Protein AF-0000000083628201 (afdb_homodimer)

pLDDT: mean 87.25, std 13.44, range [45.69, 98.25]

Sequence (276 aa):
MFKPSLATILGENTKVAISSASDPVNVAAKRMQDFRVSSSVIVTETKIQGILTSKDILMRVMAPNLSPDTTLVEKVVMVLFSEVMTPNPQLATLETTIIDALHMMHDGKFLHLPVVDKDGNVVACVDVLQISHAAISLMFKPSLATILGENTKVAISSASDPVNVAAKRMQDFRVSSSVIVTETKIQGILTSKDILMRVMAPNLSPDTTLVEKVVMVLFSEVMTPNPQLATLETTIIDALHMMHDGKFLHLPVVDKDGNVVACVDVLQISHAAISL

Secondary structure (DSSP, 8-state):
----BGGGT--TT---EEE-TTSBHHHHHHHHHHHT-SEEEEEETTEEEEEEEHHHIIIIIITGGG-TT---THHHHT-BHHHHSEES---EETTSBHHHHHHHHHHHT-SEEEEE-TTS-EEEEEEHHHHHHHHHT-/----BGGGT--TT---EEEETTS-HHHHHHHHHHHT-SEEEEEETTEEEEEEEHHHIIIIIITGGG-TT---SHHHHT--HHHHSEES---EETTSBHHHHHHHHHHHT-SEEEEE-TTS-EEEEEEHHHHHHHHHT-

Foldseek 3Di:
DDFAFLLVLDDPPADAAEAEQADWPVVSVVSCVVRVHFKYFYDDPQDTFFMAGVVLLVVQQVPPQVPVVRVPPVCSRGPGCVRRTGTDAAAAERGHGLVNVLVSCVVVVHFWHFYAYPVSHTPHIDGNVSSVVVVVVD/DDFAFLLVLDDPPADAAEAEQQAWPVVSVVSCVVRVHFKYFYDDPQDTFFMAGVVLCVPQQVPPCPPVVNPPPVCNRHPGCVRRTGTDAAAAERGHGLVNVLVSCVVVVHFWHFYAYPVSHTPHIDGNVSSVVVVVVD

Solvent-accessible surface area (backbone atoms only — not comparable to full-atom values): 14830 Å² total; per-residue (Å²): 130,92,68,62,32,38,51,80,76,52,56,95,76,51,68,58,35,74,32,45,61,82,40,37,43,43,58,43,35,36,43,13,51,75,64,71,44,59,42,28,40,22,39,50,99,78,36,74,52,23,35,35,35,25,56,32,42,36,56,58,42,48,27,64,52,53,43,81,84,44,67,56,32,68,52,52,54,60,35,46,33,87,76,39,35,47,65,66,62,73,73,44,40,50,74,38,28,39,63,57,50,50,48,50,26,56,76,68,69,44,57,65,39,41,23,26,50,97,86,54,44,77,64,33,50,49,39,48,64,65,42,44,54,54,51,71,72,99,131,92,68,60,32,39,51,79,75,51,57,95,76,51,65,58,34,74,34,45,61,82,42,40,45,41,58,42,35,36,42,13,53,76,65,70,44,60,42,27,41,23,38,50,98,77,37,75,52,24,34,35,36,25,56,32,43,37,56,56,44,50,26,63,53,54,44,84,84,46,73,56,34,69,50,53,54,62,34,50,36,86,73,39,36,45,67,65,60,71,72,42,40,49,74,39,27,39,64,57,52,51,47,50,27,57,78,68,69,44,58,66,39,40,24,25,48,98,85,54,44,78,65,33,49,50,40,49,62,64,43,43,54,55,50,70,73,98

Radius of gyration: 18.72 Å; Cα contacts (8 Å, |Δi|>4): 532; chains: 2; bounding box: 58×46×33 Å

InterPro domains:
  IPR000644 CBS domain [PF00571] (20-61)
  IPR000644 CBS domain [PF00571] (82-124)
  IPR000644 CBS domain [PS51371] (12-70)
  IPR000644 CBS domain [PS51371] (85-138)
  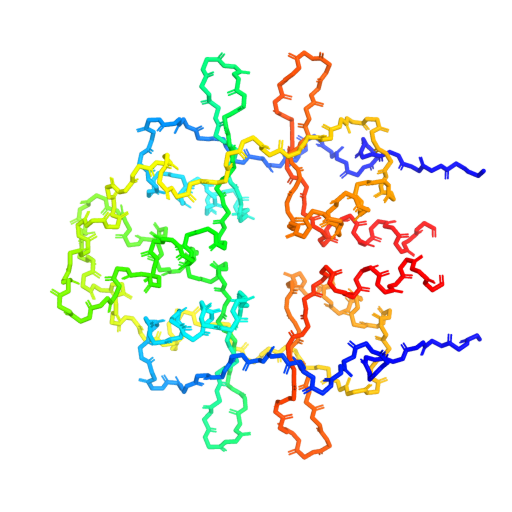IPR000644 CBS domain [SM00116] (15-62)
  IPR000644 CBS domain [SM00116] (88-136)
  IPR046342 CBS domain superfamily [G3DSA:3.10.580.10] (5-137)
  IPR046342 CBS domain superfamily [SSF54631] (15-134)
  IPR051462 CBS domain-containing protein [PTHR48108] (16-126)

Structure (mmCIF, N/CA/C/O backbone):
data_AF-0000000083628201-model_v1
#
loop_
_entity.id
_entity.type
_entity.pdbx_description
1 polymer 'CBS domain-containing protein CBSCBSPB3-like'
#
loop_
_atom_site.group_PDB
_atom_site.id
_atom_site.type_symbol
_atom_site.label_atom_id
_atom_site.label_alt_id
_atom_site.label_comp_id
_atom_site.label_asym_id
_atom_site.label_entity_id
_atom_site.label_seq_id
_atom_site.pdbx_PDB_ins_code
_atom_site.Cartn_x
_atom_site.Cartn_y
_atom_site.Cartn_z
_atom_site.occupancy
_atom_site.B_iso_or_equiv
_atom_site.auth_seq_id
_atom_site.auth_comp_id
_atom_site.auth_asym_id
_atom_site.auth_atom_id
_atom_site.pdbx_PDB_model_num
ATOM 1 N N . MET A 1 1 ? 26.344 -15.078 -10.805 1 50.38 1 MET A N 1
ATOM 2 C CA . MET A 1 1 ? 25.969 -15.07 -9.398 1 50.38 1 MET A CA 1
ATOM 3 C C . MET A 1 1 ? 24.5 -15.445 -9.211 1 50.38 1 MET A C 1
ATOM 5 O O . MET A 1 1 ? 23.656 -15.086 -10.039 1 50.38 1 MET A O 1
ATOM 9 N N . PHE A 1 2 ? 24.188 -16.344 -8.375 1 65.38 2 PHE A N 1
ATOM 10 C CA . PHE A 1 2 ? 22.875 -16.938 -8.195 1 65.38 2 PHE A CA 1
ATOM 11 C C . PHE A 1 2 ? 21.875 -15.906 -7.707 1 65.38 2 PHE A C 1
ATOM 13 O O . PHE A 1 2 ? 22.156 -15.133 -6.797 1 65.38 2 PHE A O 1
ATOM 20 N N . LYS A 1 3 ? 20.844 -15.641 -8.57 1 85.88 3 LYS A N 1
ATOM 21 C CA . LYS A 1 3 ? 19.766 -14.742 -8.188 1 85.88 3 LYS A CA 1
ATOM 22 C C . LYS A 1 3 ? 18.562 -15.523 -7.664 1 85.88 3 LYS A C 1
ATOM 24 O O . LYS A 1 3 ? 17.906 -16.234 -8.422 1 85.88 3 LYS A O 1
ATOM 29 N N . PRO A 1 4 ? 18.344 -15.508 -6.305 1 94.19 4 PRO A N 1
ATOM 30 C CA . PRO A 1 4 ? 17.234 -16.266 -5.742 1 94.19 4 PRO A CA 1
ATOM 31 C C . PRO A 1 4 ? 15.891 -15.914 -6.383 1 94.19 4 PRO A C 1
ATOM 33 O O . PRO A 1 4 ? 15.68 -14.758 -6.766 1 94.19 4 PRO A O 1
ATOM 36 N N . SER A 1 5 ? 15.109 -16.969 -6.52 1 95.69 5 SER A N 1
ATOM 37 C CA . SER A 1 5 ? 13.789 -16.766 -7.105 1 95.69 5 SER A CA 1
ATOM 38 C C . SER A 1 5 ? 12.742 -16.469 -6.035 1 95.69 5 SER A C 1
ATOM 40 O O . SER A 1 5 ? 13.031 -16.547 -4.84 1 95.69 5 SER A O 1
ATOM 42 N N . LEU A 1 6 ? 11.492 -16.109 -6.484 1 95.75 6 LEU A N 1
ATOM 43 C CA . LEU A 1 6 ? 10.383 -15.852 -5.574 1 95.75 6 LEU A CA 1
ATOM 44 C C . LEU A 1 6 ? 10.016 -17.109 -4.781 1 95.75 6 LEU A C 1
ATOM 46 O O . LEU A 1 6 ? 9.539 -17.016 -3.65 1 95.75 6 LEU A O 1
ATOM 50 N N . ALA A 1 7 ? 10.273 -18.266 -5.293 1 94.5 7 ALA A N 1
ATOM 51 C CA . ALA A 1 7 ? 9.992 -19.516 -4.609 1 94.5 7 ALA A CA 1
ATOM 52 C C . ALA A 1 7 ? 10.719 -19.594 -3.27 1 94.5 7 ALA A C 1
ATOM 54 O O . ALA A 1 7 ? 10.25 -20.234 -2.334 1 94.5 7 ALA A O 1
ATOM 55 N N . THR A 1 8 ? 11.844 -18.875 -3.17 1 92.44 8 THR A N 1
ATOM 56 C CA . THR A 1 8 ? 12.688 -18.953 -1.98 1 92.44 8 THR A CA 1
ATOM 57 C C . THR A 1 8 ? 12.07 -18.156 -0.833 1 92.44 8 THR A C 1
ATOM 59 O O . THR A 1 8 ? 12.445 -18.344 0.327 1 92.44 8 THR A O 1
ATOM 62 N N . ILE A 1 9 ? 11.117 -17.281 -1.146 1 90.62 9 ILE A N 1
ATOM 63 C CA . ILE A 1 9 ? 10.578 -16.469 -0.074 1 90.62 9 ILE A CA 1
ATOM 64 C C . ILE A 1 9 ? 9.086 -16.75 0.095 1 90.62 9 ILE A C 1
ATOM 66 O O . ILE A 1 9 ? 8.438 -16.203 0.981 1 90.62 9 ILE A O 1
ATOM 70 N N . LEU A 1 10 ? 8.586 -17.5 -0.842 1 91.5 10 LEU A N 1
ATOM 71 C CA . LEU A 1 10 ? 7.168 -17.859 -0.752 1 91.5 10 LEU A CA 1
ATOM 72 C C . LEU A 1 10 ? 6.984 -19.219 -0.09 1 91.5 10 LEU A C 1
ATOM 74 O O . LEU A 1 10 ? 7.617 -20.203 -0.49 1 91.5 10 LEU A O 1
ATOM 78 N N . GLY A 1 11 ? 6.516 -19.203 1.053 1 82 11 GLY A N 1
ATOM 79 C CA . GLY A 1 11 ? 6.316 -20.453 1.764 1 82 11 GLY A CA 1
ATOM 80 C C . GLY A 1 11 ? 4.902 -20.984 1.637 1 82 11 GLY A C 1
ATOM 81 O O . GLY A 1 11 ? 4.082 -20.422 0.91 1 82 11 GLY A O 1
ATOM 82 N N . GLU A 1 12 ? 4.641 -22.078 2.35 1 74.75 12 GLU A N 1
ATOM 83 C CA . GLU A 1 12 ? 3.365 -22.781 2.324 1 74.75 12 GLU A CA 1
ATOM 84 C C . GLU A 1 12 ? 2.252 -21.938 2.932 1 74.75 12 GLU A C 1
ATOM 86 O O . GLU A 1 12 ? 1.078 -22.109 2.602 1 74.75 12 GLU A O 1
ATOM 91 N N . ASN A 1 13 ? 2.703 -20.922 3.602 1 75.44 13 ASN A N 1
ATOM 92 C CA . ASN A 1 13 ? 1.704 -20.141 4.328 1 75.44 13 ASN A CA 1
ATOM 93 C C . ASN A 1 13 ? 1.448 -18.797 3.66 1 75.44 13 ASN A C 1
ATOM 95 O O . ASN A 1 13 ? 0.901 -17.891 4.281 1 75.44 13 ASN A O 1
ATOM 99 N N . THR A 1 14 ? 1.872 -18.781 2.477 1 82.56 14 THR A N 1
ATOM 100 C CA . THR A 1 14 ? 1.629 -17.516 1.771 1 82.56 14 THR A CA 1
ATOM 101 C C . THR A 1 14 ? 0.136 -17.312 1.537 1 82.56 14 THR A C 1
ATOM 103 O O . THR A 1 14 ? -0.556 -18.219 1.062 1 82.56 14 THR A O 1
ATOM 106 N N . LYS A 1 15 ? -0.365 -16.141 2.064 1 86.12 15 LYS A N 1
ATOM 107 C CA . LYS A 1 15 ? -1.789 -15.844 1.937 1 86.12 15 LYS A CA 1
ATOM 108 C C . LYS A 1 15 ? -2.051 -14.898 0.77 1 86.12 15 LYS A C 1
ATOM 110 O O . LYS A 1 15 ? -1.29 -13.953 0.548 1 86.12 15 LYS A O 1
ATOM 115 N N . VAL A 1 16 ? -2.99 -15.32 -0.017 1 94 16 VAL A N 1
ATOM 116 C CA . VAL A 1 16 ? -3.432 -14.477 -1.126 1 94 16 VAL A CA 1
ATOM 117 C C . VAL A 1 16 ? -4.953 -14.359 -1.109 1 94 16 VAL A C 1
ATOM 119 O O . VAL A 1 16 ? -5.66 -15.367 -1.011 1 94 16 VAL A O 1
ATOM 122 N N . ALA A 1 17 ? -5.457 -13.172 -1.025 1 96.62 17 ALA A N 1
ATOM 123 C CA . ALA A 1 17 ? -6.895 -12.953 -1.161 1 96.62 17 ALA A CA 1
ATOM 124 C C . ALA A 1 17 ? -7.328 -13.055 -2.621 1 96.62 17 ALA A C 1
ATOM 126 O O . ALA A 1 17 ? -6.738 -12.414 -3.496 1 96.62 17 ALA A O 1
ATOM 127 N N . ILE A 1 18 ? -8.305 -13.891 -2.863 1 95.62 18 ILE A N 1
ATOM 128 C CA . ILE A 1 18 ? -8.867 -14.062 -4.199 1 95.62 18 ILE A CA 1
ATOM 129 C C . ILE A 1 18 ? -10.352 -13.727 -4.176 1 95.62 18 ILE A C 1
ATOM 131 O O . ILE A 1 18 ? -11.086 -14.164 -3.283 1 95.62 18 ILE A O 1
ATOM 135 N N . SER A 1 19 ? -10.758 -12.891 -5.062 1 94.12 19 SER A N 1
ATOM 136 C CA . SER A 1 19 ? -12.164 -12.523 -5.188 1 94.12 19 SER A CA 1
ATOM 137 C C . SER A 1 19 ? -12.672 -12.758 -6.605 1 94.12 19 SER A C 1
ATOM 139 O O . SER A 1 19 ? -11.883 -12.867 -7.547 1 94.12 19 SER A O 1
ATOM 141 N N . SER A 1 20 ? -13.945 -12.883 -6.699 1 91.12 20 SER A N 1
ATOM 142 C CA . SER A 1 20 ? -14.578 -12.992 -8.008 1 91.12 20 SER A CA 1
ATOM 143 C C . SER A 1 20 ? -14.914 -11.617 -8.57 1 91.12 20 SER A C 1
ATOM 145 O O . SER A 1 20 ? -15.195 -10.68 -7.82 1 91.12 20 SER A O 1
ATOM 147 N N . ALA A 1 21 ? -14.969 -11.57 -9.898 1 86.94 21 ALA A N 1
ATOM 148 C CA . ALA A 1 21 ? -15.328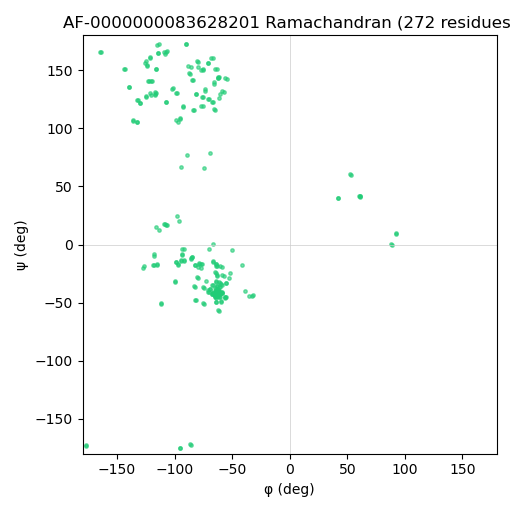 -10.312 -10.547 1 86.94 21 ALA A CA 1
ATOM 149 C C . ALA A 1 21 ? -16.75 -9.906 -10.203 1 86.94 21 ALA A C 1
ATOM 151 O O . ALA A 1 21 ? -17.125 -8.742 -10.344 1 86.94 21 ALA A O 1
ATOM 152 N N . SER A 1 22 ? -17.516 -10.875 -9.742 1 86.12 22 SER A N 1
ATOM 153 C CA . SER A 1 22 ? -18.906 -10.617 -9.43 1 86.12 22 SER A CA 1
ATOM 154 C C . SER A 1 22 ? -19.078 -10.219 -7.969 1 86.12 22 SER A C 1
ATOM 156 O O . SER A 1 22 ? -20.156 -9.766 -7.566 1 86.12 22 SER A O 1
ATOM 158 N N . ASP A 1 23 ? -18.062 -10.422 -7.164 1 85.25 23 ASP A N 1
ATOM 159 C CA . ASP A 1 23 ? -18.125 -10.023 -5.762 1 85.25 23 ASP A CA 1
ATOM 160 C C . ASP A 1 23 ? -18.219 -8.5 -5.629 1 85.25 23 ASP A C 1
ATOM 162 O O . ASP A 1 23 ? -17.609 -7.773 -6.418 1 85.25 23 ASP A O 1
ATOM 166 N N . PRO A 1 24 ? -19 -8.07 -4.73 1 83.88 24 PRO A N 1
ATOM 167 C CA . PRO A 1 24 ? -18.891 -6.645 -4.41 1 83.88 24 PRO A CA 1
ATOM 168 C C . PRO A 1 24 ? -17.562 -6.301 -3.729 1 83.88 24 PRO A C 1
ATOM 170 O O . PRO A 1 24 ? -16.922 -7.176 -3.154 1 83.88 24 PRO A O 1
ATOM 173 N N . VAL A 1 25 ? -17.156 -5.035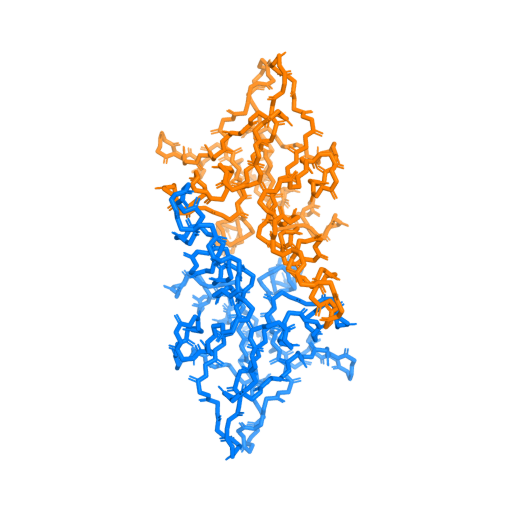 -3.742 1 86.56 25 VAL A N 1
ATOM 174 C CA . VAL A 1 25 ? -15.883 -4.547 -3.234 1 86.56 25 VAL A CA 1
ATOM 175 C C . VAL A 1 25 ? -15.773 -4.84 -1.739 1 86.56 25 VAL A C 1
ATOM 177 O O . VAL A 1 25 ? -14.688 -5.145 -1.237 1 86.56 25 VAL A O 1
ATOM 180 N N . ASN A 1 26 ? -16.891 -4.812 -1.089 1 83.06 26 ASN A N 1
ATOM 181 C CA . ASN A 1 26 ? -16.859 -5.035 0.352 1 83.06 26 ASN A CA 1
ATOM 182 C C . ASN A 1 26 ? -16.438 -6.465 0.688 1 83.06 26 ASN A C 1
ATOM 184 O O . ASN A 1 26 ? -15.797 -6.703 1.714 1 83.06 26 ASN A O 1
ATOM 188 N N . VAL A 1 27 ? -16.844 -7.391 -0.145 1 85.94 27 VAL A N 1
ATOM 189 C CA . VAL A 1 27 ? -16.453 -8.781 0.051 1 85.94 27 VAL A CA 1
ATOM 190 C C . VAL A 1 27 ? -14.938 -8.922 -0.11 1 85.94 27 VAL A C 1
ATOM 192 O O . VAL A 1 27 ? -14.281 -9.594 0.686 1 85.94 27 VAL A O 1
ATOM 195 N N . ALA A 1 28 ? -14.414 -8.273 -1.074 1 91.19 28 ALA A N 1
ATOM 196 C CA . ALA A 1 28 ? -12.969 -8.281 -1.281 1 91.19 28 ALA A CA 1
ATOM 197 C C . ALA A 1 28 ? -12.25 -7.641 -0.104 1 91.19 28 ALA A C 1
ATOM 199 O O . ALA A 1 28 ? -11.227 -8.156 0.363 1 91.19 28 ALA A O 1
ATOM 200 N N . ALA A 1 29 ? -12.789 -6.527 0.387 1 90.62 29 ALA A N 1
ATOM 201 C CA . ALA A 1 29 ? -12.188 -5.824 1.518 1 90.62 29 ALA A CA 1
ATOM 202 C C . ALA A 1 29 ? -12.156 -6.707 2.76 1 90.62 29 ALA A C 1
ATOM 204 O O . ALA A 1 29 ? -11.156 -6.738 3.482 1 90.62 29 ALA A O 1
ATOM 205 N N . LYS A 1 30 ? -13.219 -7.434 2.955 1 90.5 30 LYS A N 1
ATOM 206 C CA . LYS A 1 30 ? -13.289 -8.336 4.102 1 90.5 30 LYS A CA 1
ATOM 207 C C . LYS A 1 30 ? -12.266 -9.469 3.973 1 90.5 30 LYS A C 1
ATOM 209 O O . LYS A 1 30 ? -11.617 -9.836 4.953 1 90.5 30 LYS A O 1
ATOM 214 N N . ARG A 1 31 ? -12.156 -9.953 2.805 1 93.25 31 ARG A N 1
ATOM 215 C CA . ARG A 1 31 ? -11.172 -11.008 2.572 1 93.25 31 ARG A CA 1
ATOM 216 C C . ARG A 1 31 ? -9.758 -10.5 2.818 1 93.25 31 ARG A C 1
ATOM 218 O O . ARG A 1 31 ? -8.938 -11.195 3.428 1 93.25 31 ARG A O 1
ATOM 225 N N . MET A 1 32 ? -9.453 -9.312 2.334 1 95.81 32 MET A N 1
ATOM 226 C CA . MET A 1 32 ? -8.156 -8.695 2.57 1 95.81 32 MET A CA 1
ATOM 227 C C . MET A 1 32 ? -7.898 -8.523 4.062 1 95.81 32 MET A C 1
ATOM 229 O O . MET A 1 32 ? -6.797 -8.789 4.547 1 95.81 32 MET A O 1
ATOM 233 N N . GLN A 1 33 ? -8.906 -8.125 4.75 1 94.06 33 GLN A N 1
ATOM 234 C CA . GLN A 1 33 ? -8.789 -7.953 6.195 1 94.06 33 GLN A CA 1
ATOM 235 C C . GLN A 1 33 ? -8.523 -9.281 6.887 1 94.06 33 GLN A C 1
ATOM 237 O O . GLN A 1 33 ? -7.629 -9.383 7.734 1 94.06 33 GLN A O 1
ATOM 242 N N . ASP A 1 34 ? -9.289 -10.344 6.484 1 93.88 34 ASP A N 1
ATOM 243 C CA . ASP A 1 34 ? -9.156 -11.664 7.086 1 93.88 34 ASP A CA 1
ATOM 244 C C . ASP A 1 34 ? -7.75 -12.219 6.879 1 93.88 34 ASP A C 1
ATOM 246 O O . ASP A 1 34 ? -7.191 -12.859 7.773 1 93.88 34 ASP A O 1
ATOM 250 N N . PHE A 1 35 ? -7.219 -11.93 5.734 1 94.5 35 PHE A N 1
ATOM 251 C CA . PHE A 1 35 ? -5.902 -12.453 5.395 1 94.5 35 PHE A CA 1
ATOM 252 C C . PHE A 1 35 ? -4.809 -11.453 5.77 1 94.5 35 PHE A C 1
ATOM 254 O O . PHE A 1 35 ? -3.621 -11.75 5.633 1 94.5 35 PHE A O 1
ATOM 261 N N . ARG A 1 36 ? -5.145 -10.25 6.168 1 93.12 36 ARG A N 1
ATOM 262 C CA . ARG A 1 36 ? -4.227 -9.18 6.539 1 93.12 36 ARG A CA 1
ATOM 263 C C . ARG A 1 36 ? -3.32 -8.805 5.367 1 93.12 36 ARG A C 1
ATOM 265 O O . ARG A 1 36 ? -2.107 -8.672 5.535 1 93.12 36 ARG A O 1
ATOM 272 N N . VAL A 1 37 ? -3.934 -8.758 4.211 1 95.56 37 VAL A N 1
ATOM 273 C CA . VAL A 1 37 ? -3.244 -8.32 3.002 1 95.56 37 VAL A CA 1
ATOM 274 C C . VAL A 1 37 ? -3.959 -7.105 2.41 1 95.56 37 VAL A C 1
ATOM 276 O O . VAL A 1 37 ? -5.125 -6.852 2.723 1 95.56 37 VAL A O 1
ATOM 279 N N . SER A 1 38 ? -3.227 -6.371 1.555 1 96.31 38 SER A N 1
ATOM 280 C CA . SER A 1 38 ? -3.781 -5.137 1.009 1 96.31 38 SER A CA 1
ATOM 281 C C . SER A 1 38 ? -4.125 -5.289 -0.469 1 96.31 38 SER A C 1
ATOM 283 O O . SER A 1 38 ? -4.219 -4.297 -1.196 1 96.31 38 SER A O 1
ATOM 285 N N . SER A 1 39 ? -4.215 -6.508 -0.902 1 97.31 39 SER A N 1
ATOM 286 C CA . SER A 1 39 ? -4.602 -6.77 -2.285 1 97.31 39 SER A CA 1
ATOM 287 C C . SER A 1 39 ? -5.48 -8.008 -2.389 1 97.31 39 SER A C 1
ATOM 289 O O . SER A 1 39 ? -5.418 -8.898 -1.535 1 97.31 39 SER A O 1
ATOM 291 N N . SER A 1 40 ? -6.312 -7.996 -3.383 1 97.25 40 SER A N 1
ATOM 292 C CA . SER A 1 40 ? -7.113 -9.148 -3.785 1 97.25 40 SER A CA 1
ATOM 293 C C . SER A 1 40 ? -7.031 -9.375 -5.289 1 97.25 40 SER A C 1
ATOM 295 O O . SER A 1 40 ? -7.285 -8.461 -6.078 1 97.25 40 SER A O 1
ATOM 297 N N . VAL A 1 41 ? -6.621 -10.617 -5.641 1 97.56 41 VAL A N 1
ATOM 298 C CA . VAL A 1 41 ? -6.586 -10.969 -7.059 1 97.56 41 VAL A CA 1
ATOM 299 C C . VAL A 1 41 ? -7.984 -11.367 -7.523 1 97.56 41 VAL A C 1
ATOM 301 O O . VAL A 1 41 ? -8.664 -12.156 -6.859 1 97.56 41 VAL A O 1
ATOM 304 N N . ILE A 1 42 ? -8.375 -10.773 -8.562 1 96.25 42 ILE A N 1
ATOM 305 C CA . ILE A 1 42 ? -9.703 -11.039 -9.109 1 96.25 42 ILE A CA 1
ATOM 306 C C . ILE A 1 42 ? -9.625 -12.141 -10.164 1 96.25 42 ILE A C 1
ATOM 308 O O . ILE A 1 42 ? -8.945 -11.984 -11.18 1 96.25 42 ILE A O 1
ATOM 312 N N . VAL A 1 43 ? -10.312 -13.219 -9.906 1 94.88 43 VAL A N 1
ATOM 313 C CA . VAL A 1 43 ? -10.25 -14.383 -10.789 1 94.88 43 VAL A CA 1
ATOM 314 C C . VAL A 1 43 ? -11.664 -14.766 -11.234 1 94.88 43 VAL A C 1
ATOM 316 O O . VAL A 1 43 ? -12.586 -14.797 -10.422 1 94.88 43 VAL A O 1
ATOM 319 N N . THR A 1 44 ? -11.859 -14.891 -12.57 1 90.44 44 THR A N 1
ATOM 320 C CA . THR A 1 44 ? -13.07 -15.445 -13.148 1 90.44 44 THR A CA 1
ATOM 321 C C . THR A 1 44 ? -12.766 -16.734 -13.922 1 90.44 44 THR A C 1
ATOM 323 O O . THR A 1 44 ? -11.953 -16.719 -14.852 1 90.44 44 THR A O 1
ATOM 326 N N . GLU A 1 45 ? -13.508 -17.797 -13.688 1 86.88 45 GLU A N 1
ATOM 327 C CA . GLU A 1 45 ? -13.312 -19.062 -14.391 1 86.88 45 GLU A CA 1
ATOM 328 C C . GLU A 1 45 ? -11.828 -19.391 -14.539 1 86.88 45 GLU A C 1
ATOM 330 O O . GLU A 1 45 ? -11.352 -19.672 -15.641 1 86.88 45 GLU A O 1
ATOM 335 N N . THR A 1 46 ? -10.898 -19.234 -13.719 1 83.19 46 THR A N 1
ATOM 336 C CA . THR A 1 46 ? -9.492 -19.594 -13.602 1 83.19 46 THR A CA 1
ATOM 337 C C . THR A 1 46 ? -8.602 -18.531 -14.242 1 83.19 46 THR A C 1
ATOM 339 O O . THR A 1 46 ? -7.383 -18.688 -14.297 1 83.19 46 THR A O 1
ATOM 342 N N . LYS A 1 47 ? -9.242 -17.531 -14.742 1 91.5 47 LYS A N 1
ATOM 343 C CA . LYS A 1 47 ? -8.469 -16.469 -15.383 1 91.5 47 LYS A CA 1
ATOM 344 C C . LYS A 1 47 ? -8.352 -15.25 -14.469 1 91.5 47 LYS A C 1
ATOM 346 O O . LYS A 1 47 ? -9.336 -14.82 -13.867 1 91.5 47 LYS A O 1
ATOM 351 N N . ILE A 1 48 ? -7.184 -14.812 -14.414 1 94.94 48 ILE A N 1
ATOM 352 C CA . ILE A 1 48 ? -6.93 -13.586 -13.664 1 94.94 48 ILE A CA 1
ATOM 353 C C . ILE A 1 48 ? -7.418 -12.383 -14.461 1 94.94 48 ILE A C 1
ATOM 355 O O . ILE A 1 48 ? -6.945 -12.133 -15.57 1 94.94 48 ILE A O 1
ATOM 359 N N . GLN A 1 49 ? -8.336 -11.656 -13.922 1 94.31 49 GLN A N 1
ATOM 360 C CA . GLN A 1 49 ? -8.938 -10.523 -14.609 1 94.31 49 GLN A CA 1
ATOM 361 C C . GLN A 1 49 ? -8.32 -9.203 -14.141 1 94.31 49 GLN A C 1
ATOM 363 O O . GLN A 1 49 ? -8.305 -8.219 -14.883 1 94.31 49 GLN A O 1
ATOM 368 N N . GLY A 1 50 ? -7.938 -9.203 -12.906 1 96.56 50 GLY A N 1
ATOM 369 C CA . GLY A 1 50 ? -7.422 -7.961 -12.352 1 96.56 50 GLY A CA 1
ATOM 370 C C . GLY A 1 50 ? -6.938 -8.109 -10.922 1 96.56 50 GLY A C 1
ATOM 371 O O . GLY A 1 50 ? -6.77 -9.227 -10.43 1 96.56 50 GLY A O 1
ATOM 372 N N . ILE A 1 51 ? -6.613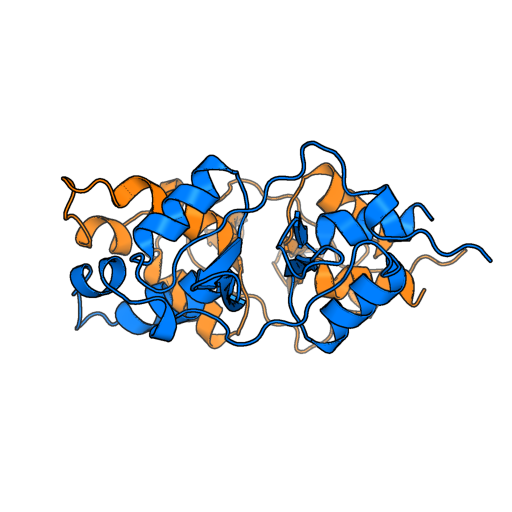 -7.047 -10.352 1 97.5 51 ILE A N 1
ATOM 373 C CA . ILE A 1 51 ? -6.219 -6.977 -8.945 1 97.5 51 ILE A CA 1
ATOM 374 C C . ILE A 1 51 ? -6.824 -5.73 -8.305 1 97.5 51 ILE A C 1
ATOM 376 O O . ILE A 1 51 ? -6.914 -4.68 -8.945 1 97.5 51 ILE A O 1
ATOM 380 N N . LEU A 1 52 ? -7.363 -5.848 -7.133 1 96.31 52 LEU A N 1
ATOM 381 C CA . LEU A 1 52 ? -7.832 -4.738 -6.305 1 96.31 52 LEU A CA 1
ATOM 382 C C . LEU A 1 52 ? -6.898 -4.516 -5.121 1 96.31 52 LEU A C 1
ATOM 384 O O . LEU A 1 52 ? -6.578 -5.453 -4.387 1 96.31 52 LEU A O 1
ATOM 388 N N . THR A 1 53 ? -6.355 -3.314 -5.008 1 96.88 53 THR A N 1
ATOM 389 C CA . THR A 1 53 ? -5.477 -2.996 -3.889 1 96.88 53 THR A CA 1
ATOM 390 C C . THR A 1 53 ? -6.109 -1.938 -2.988 1 96.88 53 THR A C 1
ATOM 392 O O . THR A 1 53 ? -7.105 -1.314 -3.359 1 96.88 53 THR A O 1
ATOM 395 N N . SER A 1 54 ? -5.562 -1.804 -1.816 1 95.69 54 SER A N 1
ATOM 396 C CA . SER A 1 54 ? -6.012 -0.745 -0.918 1 95.69 54 SER A CA 1
ATOM 397 C C . SER A 1 54 ? -5.914 0.624 -1.584 1 95.69 54 SER A C 1
ATOM 399 O O . SER A 1 54 ? -6.762 1.489 -1.362 1 95.69 54 SER A O 1
ATOM 401 N N . LYS A 1 55 ? -4.949 0.79 -2.42 1 95.56 55 LYS A N 1
ATOM 402 C CA . LYS A 1 55 ? -4.832 2.047 -3.152 1 95.56 55 LYS A CA 1
ATOM 403 C C . LYS A 1 55 ? -5.996 2.227 -4.125 1 95.56 55 LYS A C 1
ATOM 405 O O . LYS A 1 55 ? -6.516 3.334 -4.277 1 95.56 55 LYS A O 1
ATOM 410 N N . ASP A 1 56 ? -6.363 1.177 -4.805 1 94.12 56 ASP A N 1
ATOM 411 C CA . ASP A 1 56 ? -7.523 1.245 -5.691 1 94.12 56 ASP A CA 1
ATOM 412 C C . ASP A 1 56 ? -8.766 1.698 -4.93 1 94.12 56 ASP A C 1
ATOM 414 O O . ASP A 1 56 ? -9.531 2.533 -5.422 1 94.12 56 ASP A O 1
ATOM 418 N N . ILE A 1 57 ? -8.93 1.099 -3.787 1 89.44 57 ILE A N 1
ATOM 419 C CA . ILE A 1 57 ? -10.086 1.438 -2.965 1 89.44 57 ILE A CA 1
ATOM 420 C C . ILE A 1 57 ? -10.031 2.914 -2.58 1 89.44 57 ILE A C 1
ATOM 422 O O . ILE A 1 57 ? -11.039 3.621 -2.668 1 89.44 57 ILE A O 1
ATOM 426 N N . LEU A 1 58 ? -8.914 3.371 -2.172 1 90.94 58 LEU A N 1
ATOM 427 C CA . LEU A 1 58 ? -8.742 4.777 -1.82 1 90.94 58 LEU A CA 1
ATOM 428 C C . LEU A 1 58 ? -9.055 5.676 -3.012 1 90.94 58 LEU A C 1
ATOM 430 O O . LEU A 1 58 ? -9.852 6.609 -2.9 1 90.94 58 LEU A O 1
ATOM 434 N N . MET A 1 59 ? -8.484 5.355 -4.16 1 91.19 59 MET A N 1
ATOM 435 C CA . MET A 1 59 ? -8.477 6.25 -5.312 1 91.19 59 MET A CA 1
ATOM 436 C C . MET A 1 59 ? -9.797 6.188 -6.062 1 91.19 59 MET A C 1
ATOM 438 O O . MET A 1 59 ? -10.234 7.18 -6.648 1 91.19 59 MET A O 1
ATOM 442 N N . ARG A 1 60 ? -10.445 5.086 -5.992 1 89.06 60 ARG A N 1
ATOM 443 C CA . ARG A 1 60 ? -11.562 4.891 -6.91 1 89.06 60 ARG A CA 1
ATOM 444 C C . ARG A 1 60 ? -12.867 4.707 -6.152 1 89.06 60 ARG A C 1
ATOM 446 O O . ARG A 1 60 ? -13.953 4.809 -6.734 1 89.06 60 ARG A O 1
ATOM 453 N N . VAL A 1 61 ? -12.781 4.398 -4.875 1 84.25 61 VAL A N 1
ATOM 454 C CA . VAL A 1 61 ? -14 4.195 -4.09 1 84.25 61 VAL A CA 1
ATOM 455 C C . VAL A 1 61 ? -14.141 5.316 -3.061 1 84.25 61 VAL A C 1
ATOM 457 O O . VAL A 1 61 ? -15.148 6.027 -3.041 1 84.25 61 VAL A O 1
ATOM 460 N N . MET A 1 62 ? -13.133 5.574 -2.314 1 83.44 62 MET A N 1
ATOM 461 C CA . MET A 1 62 ? -13.219 6.477 -1.17 1 83.44 62 MET A CA 1
ATOM 462 C C . MET A 1 62 ? -13.094 7.93 -1.611 1 83.44 62 MET A C 1
ATOM 464 O O . MET A 1 62 ? -13.906 8.773 -1.235 1 83.44 62 MET A O 1
ATOM 468 N N . ALA A 1 63 ? -12.148 8.344 -2.434 1 83.31 63 ALA A N 1
ATOM 469 C CA . ALA A 1 63 ? -11.828 9.727 -2.775 1 83.31 63 ALA A CA 1
ATOM 470 C C . ALA A 1 63 ? -12.875 10.312 -3.721 1 83.31 63 ALA A C 1
ATOM 472 O O . ALA A 1 63 ? -13.312 11.453 -3.543 1 83.31 63 ALA A O 1
ATOM 473 N N . PRO A 1 64 ? -13.234 9.664 -4.855 1 72.81 64 PRO A N 1
ATOM 474 C CA . PRO A 1 64 ? -14.227 10.258 -5.75 1 72.81 64 PRO A CA 1
ATOM 475 C C . PRO A 1 64 ? -15.586 10.453 -5.078 1 72.81 64 PRO A C 1
ATOM 477 O O . PRO A 1 64 ? -16.312 11.391 -5.406 1 72.81 64 PRO A O 1
ATOM 480 N N . ASN A 1 65 ? -16.172 9.469 -4.582 1 60.47 65 ASN A N 1
ATOM 481 C CA . ASN A 1 65 ? -17.562 9.414 -4.137 1 60.47 65 ASN A CA 1
ATOM 482 C C . ASN A 1 65 ? -17.781 10.242 -2.875 1 60.47 65 ASN A C 1
ATOM 484 O O . ASN A 1 65 ? -18.875 10.258 -2.32 1 60.47 65 ASN A O 1
ATOM 488 N N . LEU A 1 66 ? -16.781 10.781 -2.344 1 56.53 66 LEU A N 1
ATOM 489 C CA . LEU A 1 66 ? -17.062 11.492 -1.102 1 56.53 66 LEU A CA 1
ATOM 490 C C . LEU A 1 66 ? -17.234 12.984 -1.36 1 56.53 66 LEU A C 1
ATOM 492 O O . LEU A 1 66 ? -17.094 13.797 -0.442 1 56.53 66 LEU A O 1
ATOM 496 N N . SER A 1 67 ? -17.625 13.273 -2.684 1 50.84 67 SER A N 1
ATOM 497 C CA . SER A 1 67 ? -18.062 14.656 -2.785 1 50.84 67 SER A CA 1
ATOM 498 C C . SER A 1 67 ? -19.266 14.93 -1.88 1 50.84 67 SER A C 1
ATOM 500 O O . SER A 1 67 ? -20.078 14.031 -1.628 1 50.84 67 SER A O 1
ATOM 502 N N . PRO A 1 68 ? -19.156 15.93 -1.136 1 48.81 68 PRO A N 1
ATOM 503 C CA . PRO A 1 68 ? -20.219 16.312 -0.198 1 48.81 68 PRO A CA 1
ATOM 504 C C . PRO A 1 68 ? -21.609 15.984 -0.727 1 48.81 68 PRO A C 1
ATOM 506 O O . PRO A 1 68 ? -22.516 15.656 0.052 1 48.81 68 PRO A O 1
ATOM 509 N N . ASP A 1 69 ? -21.797 16.297 -1.984 1 48.69 69 ASP A N 1
ATOM 510 C CA . ASP A 1 69 ? -23.188 16.188 -2.436 1 48.69 69 ASP A CA 1
ATOM 511 C C . ASP A 1 69 ? -23.625 14.734 -2.539 1 48.69 69 ASP A C 1
ATOM 513 O O . ASP A 1 69 ? -24.812 14.445 -2.572 1 48.69 69 ASP A O 1
ATOM 517 N N . THR A 1 70 ? -22.828 13.914 -2.975 1 48.16 70 THR A N 1
ATOM 518 C CA . THR A 1 70 ? -23.266 12.539 -3.174 1 48.16 70 THR A CA 1
ATOM 519 C C . THR A 1 70 ? -22.938 11.68 -1.956 1 48.16 70 THR A C 1
ATOM 521 O O . THR A 1 70 ? -21.766 11.383 -1.696 1 48.16 70 THR A O 1
ATOM 524 N N . THR A 1 71 ? -23.5 11.93 -1.03 1 46.72 71 THR A N 1
ATOM 525 C CA . THR A 1 71 ? -23.312 11.156 0.196 1 46.72 71 THR A CA 1
ATOM 526 C C . THR A 1 71 ? -23.438 9.664 -0.082 1 46.72 71 THR A C 1
ATOM 528 O O . THR A 1 71 ? -23.688 8.875 0.832 1 46.72 71 THR A O 1
ATOM 531 N N . LEU A 1 72 ? -23.797 9.219 -1.33 1 47.78 72 LEU A N 1
ATOM 532 C CA . LEU A 1 72 ? -24.359 7.875 -1.388 1 47.78 72 LEU A CA 1
ATOM 533 C C . LEU A 1 72 ? -23.297 6.824 -1.093 1 47.78 72 LEU A C 1
ATOM 535 O O . LEU A 1 72 ? -22.469 6.523 -1.947 1 47.78 72 LEU A O 1
ATOM 539 N N . VAL A 1 73 ? -23 6.664 0.144 1 48.53 73 VAL A N 1
ATOM 540 C CA . VAL A 1 73 ? -22.281 5.523 0.706 1 48.53 73 VAL A CA 1
ATOM 541 C C . VAL A 1 73 ? -22.734 4.238 0.015 1 48.53 73 VAL A C 1
ATOM 543 O O . VAL A 1 73 ? -21.922 3.346 -0.235 1 48.53 73 VAL A O 1
ATOM 546 N N . GLU A 1 74 ? -24.047 4.16 -0.246 1 53.41 74 GLU A N 1
ATOM 547 C CA . GLU A 1 74 ? -24.562 2.941 -0.868 1 53.41 74 GLU A CA 1
ATOM 548 C C . GLU A 1 74 ? -23.781 2.602 -2.135 1 53.41 74 GLU A C 1
ATOM 550 O O . GLU A 1 74 ? -23.578 1.426 -2.453 1 53.41 74 GLU A O 1
ATOM 555 N N . LYS A 1 75 ? -23.312 3.609 -2.688 1 57.28 75 LYS A N 1
ATOM 556 C CA . LYS A 1 75 ? -22.625 3.346 -3.951 1 57.28 75 LYS A CA 1
ATOM 557 C C . LYS A 1 75 ? -21.234 2.746 -3.717 1 57.28 75 LYS A C 1
ATOM 559 O O . LYS A 1 75 ? -20.766 1.925 -4.508 1 57.28 75 LYS A O 1
ATOM 564 N N . VAL A 1 76 ? -20.719 2.949 -2.484 1 61.31 76 VAL A N 1
ATOM 565 C CA . VAL A 1 76 ? -19.375 2.451 -2.229 1 61.31 76 VAL A CA 1
ATOM 566 C C . VAL A 1 76 ? -19.406 0.934 -2.068 1 61.31 76 VAL A C 1
ATOM 568 O O . V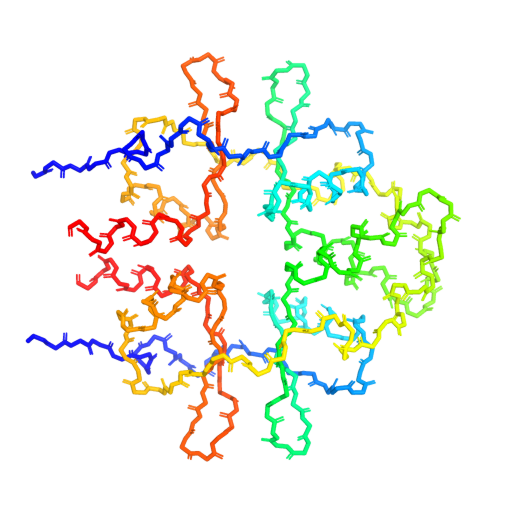AL A 1 76 ? -18.531 0.23 -2.594 1 61.31 76 VAL A O 1
ATOM 571 N N . VAL A 1 77 ? -20.5 0.506 -1.422 1 59.91 77 VAL A N 1
ATOM 572 C CA . VAL A 1 77 ? -20.578 -0.906 -1.063 1 59.91 77 VAL A CA 1
ATOM 573 C C . VAL A 1 77 ? -20.969 -1.732 -2.287 1 59.91 77 VAL A C 1
ATOM 575 O O . VAL A 1 77 ? -20.625 -2.912 -2.383 1 59.91 77 VAL A O 1
ATOM 578 N N . MET A 1 78 ? -21.484 -1.023 -3.268 1 66.69 78 MET A N 1
ATOM 579 C CA . MET A 1 78 ? -22.016 -1.83 -4.363 1 66.69 78 MET A CA 1
ATOM 580 C C . MET A 1 78 ? -21.203 -1.627 -5.637 1 66.69 78 MET A C 1
ATOM 582 O O . MET A 1 78 ? -21.562 -2.135 -6.699 1 66.69 78 MET A O 1
ATOM 586 N N . VAL A 1 79 ? -20.141 -1.034 -5.379 1 74.94 79 VAL A N 1
ATOM 587 C CA . VAL A 1 79 ? -19.344 -0.806 -6.578 1 74.94 79 VAL A CA 1
ATOM 588 C C . VAL A 1 79 ? -18.719 -2.121 -7.047 1 74.94 79 VAL A C 1
ATOM 590 O O . VAL A 1 79 ? -18.234 -2.91 -6.23 1 74.94 79 VAL A O 1
ATOM 593 N N . LEU A 1 80 ? -18.844 -2.389 -8.352 1 76.5 80 LEU A N 1
ATOM 594 C CA . LEU A 1 80 ? -18.344 -3.617 -8.945 1 76.5 80 LEU A CA 1
ATOM 595 C C . LEU A 1 80 ? -16.828 -3.523 -9.18 1 76.5 80 LEU A C 1
ATOM 597 O O . LEU A 1 80 ? -16.312 -2.438 -9.438 1 76.5 80 LEU A O 1
ATOM 601 N N . PHE A 1 81 ? -16.156 -4.676 -9.18 1 81.19 81 PHE A N 1
ATOM 602 C CA . PHE A 1 81 ? -14.719 -4.766 -9.367 1 81.19 81 PHE A CA 1
ATOM 603 C C . PHE A 1 81 ? -14.312 -4.152 -10.703 1 81.19 81 PHE A C 1
ATOM 605 O O . PHE A 1 81 ? -13.258 -3.516 -10.805 1 81.19 81 PHE A O 1
ATOM 612 N N . SER A 1 82 ? -15.219 -4.336 -11.695 1 80.81 82 SER A N 1
ATOM 613 C CA . SER A 1 82 ? -14.875 -3.83 -13.023 1 80.81 82 SER A CA 1
ATOM 614 C C . SER A 1 82 ? -14.625 -2.326 -12.992 1 80.81 82 SER A C 1
ATOM 616 O O . SER A 1 82 ? -13.898 -1.795 -13.836 1 80.81 82 SER A O 1
ATOM 618 N N . GLU A 1 83 ? -15.102 -1.717 -12.008 1 82.31 83 GLU A N 1
ATOM 619 C CA . GLU A 1 83 ? -14.992 -0.263 -11.922 1 82.31 83 GLU A CA 1
ATOM 620 C C . GLU A 1 83 ? -13.812 0.156 -11.055 1 82.31 83 GLU A C 1
ATOM 622 O O . GLU A 1 83 ? -13.367 1.304 -11.109 1 82.31 83 GLU A O 1
ATOM 627 N N . VAL A 1 84 ? -13.352 -0.77 -10.289 1 88.75 84 VAL A N 1
ATOM 628 C CA . VAL A 1 84 ? -12.422 -0.284 -9.266 1 88.75 84 VAL A CA 1
ATOM 629 C C . VAL A 1 84 ? -11.117 -1.075 -9.328 1 88.75 84 VAL A C 1
ATOM 631 O O . VAL A 1 84 ? -10.094 -0.63 -8.82 1 88.75 84 VAL A O 1
ATOM 634 N N . MET A 1 85 ? -11.148 -2.23 -9.945 1 92.88 85 MET A N 1
ATOM 635 C CA . MET A 1 85 ? -9.93 -3.031 -9.992 1 92.88 85 MET A CA 1
ATOM 636 C C . MET A 1 85 ? -8.984 -2.527 -11.078 1 92.88 85 MET A C 1
ATOM 638 O O . MET A 1 85 ? -9.398 -1.787 -11.969 1 92.88 85 MET A O 1
ATOM 642 N N . THR A 1 86 ? -7.668 -2.812 -10.953 1 94.5 86 THR A N 1
ATOM 643 C CA . THR A 1 86 ? -6.703 -2.666 -12.039 1 94.5 86 THR A CA 1
ATOM 644 C C . THR A 1 86 ? -6.727 -3.889 -12.953 1 94.5 86 THR A C 1
ATOM 646 O O . THR A 1 86 ? -6.434 -5.004 -12.516 1 94.5 86 THR A O 1
ATOM 649 N N . PRO A 1 87 ? -7.105 -3.705 -14.172 1 94 87 PRO A N 1
ATOM 650 C CA . PRO A 1 87 ? -7.195 -4.859 -15.07 1 94 87 PRO A CA 1
ATOM 651 C C . PRO A 1 87 ? -5.828 -5.34 -15.547 1 94 87 PRO A C 1
ATOM 653 O O . PRO A 1 87 ? -4.879 -4.555 -15.609 1 94 87 PRO A O 1
ATOM 656 N N . ASN A 1 88 ? -5.719 -6.656 -15.836 1 93.38 88 ASN A N 1
ATOM 657 C CA . ASN A 1 88 ? -4.566 -7.289 -16.469 1 93.38 88 ASN A CA 1
ATOM 658 C C . ASN A 1 88 ? -3.271 -6.953 -15.734 1 93.38 88 ASN A C 1
ATOM 660 O O . ASN A 1 88 ? -2.328 -6.438 -16.328 1 93.38 88 ASN A O 1
ATOM 664 N N . PRO A 1 89 ? -3.24 -7.332 -14.516 1 97 89 PRO A N 1
ATOM 665 C CA . PRO A 1 89 ? -1.997 -7.074 -13.789 1 97 89 PRO A CA 1
ATOM 666 C C . PRO A 1 89 ? -0.81 -7.852 -14.352 1 97 89 PRO A C 1
ATOM 668 O O . PRO A 1 89 ? -0.994 -8.906 -14.969 1 97 89 PRO A O 1
ATOM 671 N N . GLN A 1 90 ? 0.376 -7.277 -14.195 1 97.56 90 GLN A N 1
ATOM 672 C CA . GLN A 1 90 ? 1.565 -8.078 -14.469 1 97.56 90 GLN A CA 1
ATOM 673 C C . GLN A 1 90 ? 1.656 -9.273 -13.523 1 97.56 90 GLN A C 1
ATOM 675 O O . GLN A 1 90 ? 1.288 -9.164 -12.352 1 97.56 90 GLN A O 1
ATOM 680 N N . LEU A 1 91 ? 2.121 -10.336 -14.031 1 98 91 LEU A N 1
ATOM 681 C CA . LEU A 1 91 ? 2.23 -11.57 -13.266 1 98 91 LEU A CA 1
ATOM 682 C C . LEU A 1 91 ? 3.684 -12.031 -13.188 1 98 91 LEU A C 1
ATOM 684 O O . LEU A 1 91 ? 4.438 -11.898 -14.148 1 98 91 LEU A O 1
ATOM 688 N N . ALA A 1 92 ? 4.066 -12.508 -12.086 1 98.25 92 ALA A N 1
ATOM 689 C CA . ALA A 1 92 ? 5.328 -13.219 -11.922 1 98.25 92 ALA A CA 1
ATOM 690 C C . ALA A 1 92 ? 5.094 -14.719 -11.766 1 98.25 92 ALA A C 1
ATOM 692 O O . ALA A 1 92 ? 3.949 -15.164 -11.633 1 98.25 92 ALA A O 1
ATOM 693 N N . THR A 1 93 ? 6.113 -15.445 -11.883 1 97.88 93 THR A N 1
ATOM 694 C CA . THR A 1 93 ? 6.094 -16.875 -11.594 1 97.88 93 THR A CA 1
ATOM 695 C C . THR A 1 93 ? 6.984 -17.203 -10.398 1 97.88 93 THR A C 1
ATOM 697 O O . THR A 1 93 ? 7.691 -16.328 -9.891 1 97.88 93 THR A O 1
ATOM 700 N N . LEU A 1 94 ? 6.906 -18.438 -9.961 1 95.81 94 LEU A N 1
ATOM 701 C CA . LEU A 1 94 ? 7.75 -18.875 -8.852 1 95.81 94 LEU A CA 1
ATOM 702 C C . LEU A 1 94 ? 9.227 -18.812 -9.234 1 95.81 94 LEU A C 1
ATOM 704 O O . LEU A 1 94 ? 10.086 -18.656 -8.367 1 95.81 94 LEU A O 1
ATOM 708 N N . GLU A 1 95 ? 9.508 -18.734 -10.555 1 96.88 95 GLU A N 1
ATOM 709 C CA . GLU A 1 95 ? 10.883 -18.734 -11.047 1 96.88 95 GLU A CA 1
ATOM 710 C C . GLU A 1 95 ? 11.398 -17.312 -11.242 1 96.88 95 GLU A C 1
ATOM 712 O O . GLU A 1 95 ? 12.602 -17.094 -11.414 1 96.88 95 GLU A O 1
ATOM 717 N N . THR A 1 96 ? 10.531 -16.391 -11.227 1 97.25 96 THR A N 1
ATOM 718 C CA . THR A 1 96 ? 10.969 -15 -11.312 1 97.25 96 THR A CA 1
ATOM 719 C C . THR A 1 96 ? 11.938 -14.664 -10.18 1 97.25 96 THR A C 1
ATOM 721 O O . THR A 1 96 ? 11.688 -15.016 -9.023 1 97.25 96 THR A O 1
ATOM 724 N N . THR A 1 97 ? 13.062 -14.062 -10.5 1 96.25 97 THR A N 1
ATOM 725 C CA . THR A 1 97 ? 14.008 -13.703 -9.438 1 96.25 97 THR A CA 1
ATOM 726 C C . THR A 1 97 ? 13.461 -12.562 -8.594 1 96.25 97 THR A C 1
ATOM 728 O O . THR A 1 97 ? 12.656 -11.758 -9.07 1 96.25 97 THR A O 1
ATOM 731 N N . ILE A 1 98 ? 13.969 -12.516 -7.402 1 94.88 98 ILE A N 1
ATOM 732 C CA . ILE A 1 98 ? 13.57 -11.469 -6.473 1 94.88 98 ILE A CA 1
ATOM 733 C C . ILE A 1 98 ? 13.906 -10.102 -7.07 1 94.88 98 ILE A C 1
ATOM 735 O O . ILE A 1 98 ? 13.07 -9.188 -7.047 1 94.88 98 ILE A O 1
ATOM 739 N N . ILE A 1 99 ? 15.031 -9.969 -7.688 1 93.25 99 ILE A N 1
ATOM 740 C CA . ILE A 1 99 ? 15.477 -8.703 -8.242 1 93.25 99 ILE A CA 1
ATOM 741 C C . ILE A 1 99 ? 14.617 -8.336 -9.453 1 93.25 99 ILE A C 1
ATOM 743 O O . ILE A 1 99 ? 14.234 -7.172 -9.617 1 93.25 99 ILE A O 1
ATOM 747 N N . ASP A 1 100 ? 14.297 -9.32 -10.297 1 95.06 100 ASP A N 1
ATOM 748 C CA . ASP A 1 100 ? 13.438 -9.047 -11.445 1 95.06 100 ASP A CA 1
ATOM 749 C C . ASP A 1 100 ? 12.047 -8.602 -11 1 95.06 100 ASP A C 1
ATOM 751 O O . ASP A 1 100 ? 11.453 -7.707 -11.609 1 95.06 100 ASP A O 1
ATOM 755 N N . ALA A 1 101 ? 11.57 -9.25 -9.945 1 96.38 101 ALA A N 1
ATOM 756 C CA . ALA A 1 101 ? 10.273 -8.867 -9.398 1 96.38 101 ALA A CA 1
ATOM 757 C C . ALA A 1 101 ? 10.289 -7.418 -8.922 1 96.38 101 ALA A C 1
ATOM 759 O O . ALA A 1 101 ? 9.352 -6.664 -9.18 1 96.38 101 ALA A O 1
ATOM 760 N N . LEU A 1 102 ? 11.367 -7.027 -8.273 1 94.38 102 LEU A N 1
ATOM 761 C CA . LEU A 1 102 ? 11.5 -5.652 -7.801 1 94.38 102 LEU A CA 1
ATOM 762 C C . LEU A 1 102 ? 11.539 -4.676 -8.969 1 94.38 102 LEU A C 1
ATOM 764 O O . LEU A 1 102 ? 10.945 -3.594 -8.898 1 94.38 102 LEU A O 1
ATOM 768 N N . HIS A 1 103 ? 12.211 -5.055 -10 1 93.94 103 HIS A N 1
ATOM 769 C CA . HIS A 1 103 ? 12.258 -4.211 -11.188 1 93.94 103 HIS A CA 1
ATOM 770 C C . HIS A 1 103 ? 10.883 -4.074 -11.828 1 93.94 103 HIS A C 1
ATOM 772 O O . HIS A 1 103 ? 10.5 -2.982 -12.25 1 93.94 103 HIS A O 1
ATOM 778 N N . MET A 1 104 ? 10.211 -5.168 -11.914 1 96 104 MET A N 1
ATOM 779 C CA . MET A 1 104 ? 8.852 -5.133 -12.445 1 96 104 MET A CA 1
ATOM 780 C C . MET A 1 104 ? 7.98 -4.16 -11.664 1 96 104 MET A C 1
ATOM 782 O O . MET A 1 104 ? 7.281 -3.33 -12.25 1 96 104 MET A O 1
ATOM 786 N N . MET A 1 105 ? 8.094 -4.246 -10.359 1 96.31 105 MET A N 1
ATOM 787 C CA . MET A 1 105 ? 7.277 -3.414 -9.484 1 96.31 105 MET A CA 1
ATOM 788 C C . MET A 1 105 ? 7.66 -1.943 -9.609 1 96.31 105 MET A C 1
ATOM 790 O O . MET A 1 105 ? 6.789 -1.073 -9.68 1 96.31 105 MET A O 1
ATOM 794 N N . HIS A 1 106 ? 8.859 -1.699 -9.656 1 93.88 106 HIS A N 1
ATOM 795 C CA . HIS A 1 106 ? 9.352 -0.332 -9.797 1 93.88 106 HIS A CA 1
ATOM 796 C C . HIS A 1 106 ? 8.93 0.267 -11.141 1 93.88 106 HIS A C 1
ATOM 798 O O . HIS A 1 106 ? 8.391 1.372 -11.188 1 93.88 106 HIS A O 1
ATOM 804 N N . ASP A 1 107 ? 9.18 -0.524 -12.258 1 94.62 107 ASP A N 1
ATOM 805 C CA . ASP A 1 107 ? 8.859 -0.051 -13.602 1 94.62 107 ASP A CA 1
ATOM 806 C C . ASP A 1 107 ? 7.355 0.141 -13.773 1 94.62 107 ASP A C 1
ATOM 808 O O . ASP A 1 107 ? 6.918 1.11 -14.398 1 94.62 107 ASP A O 1
ATOM 812 N N . GLY A 1 108 ? 6.637 -0.735 -13.203 1 95.19 108 GLY A N 1
ATOM 813 C CA . GLY A 1 108 ? 5.188 -0.679 -13.32 1 95.19 108 GLY A CA 1
ATOM 814 C C . GLY A 1 108 ? 4.543 0.225 -12.281 1 95.19 108 GLY A C 1
ATOM 815 O O . GLY A 1 108 ? 3.35 0.531 -12.375 1 95.19 108 GLY A O 1
ATOM 816 N N . LYS A 1 109 ? 5.355 0.62 -11.281 1 93.81 109 LYS A N 1
ATOM 817 C CA . LYS A 1 109 ? 4.914 1.502 -10.203 1 93.81 109 LYS A CA 1
ATOM 818 C C . LYS A 1 109 ? 3.771 0.874 -9.414 1 93.81 109 LYS A C 1
ATOM 820 O O . LYS A 1 109 ? 2.766 1.531 -9.133 1 93.81 109 LYS A O 1
ATOM 825 N N . PHE A 1 110 ? 3.883 -0.432 -9.148 1 95.31 110 PHE A N 1
ATOM 826 C CA . PHE A 1 110 ? 2.898 -1.102 -8.305 1 95.31 110 PHE A CA 1
ATOM 827 C C . PHE A 1 110 ? 3.576 -1.796 -7.129 1 95.31 110 PHE A C 1
ATOM 829 O O . PHE A 1 110 ? 4.727 -2.225 -7.234 1 95.31 110 PHE A O 1
ATOM 836 N N . LEU A 1 111 ? 2.816 -1.952 -6.066 1 95.94 111 LEU A N 1
ATOM 837 C CA . LEU A 1 111 ? 3.375 -2.463 -4.82 1 95.94 111 LEU A CA 1
ATOM 838 C C . LEU A 1 111 ? 3.094 -3.955 -4.672 1 95.94 111 LEU A C 1
ATOM 840 O O . LEU A 1 111 ? 3.674 -4.613 -3.805 1 95.94 111 LEU A O 1
ATOM 844 N N . HIS A 1 112 ? 2.188 -4.43 -5.457 1 97.19 112 HIS A N 1
ATOM 845 C CA . HIS A 1 112 ? 1.771 -5.82 -5.352 1 97.19 112 HIS A CA 1
ATOM 846 C C . HIS A 1 112 ? 1.967 -6.555 -6.676 1 97.19 112 HIS A C 1
ATOM 848 O O . HIS A 1 112 ? 1.711 -5.996 -7.742 1 97.19 112 HIS A O 1
ATOM 854 N N . LEU A 1 113 ? 2.396 -7.758 -6.598 1 97.75 113 LEU A N 1
ATOM 855 C CA . LEU A 1 113 ? 2.688 -8.57 -7.773 1 97.75 113 LEU A CA 1
ATOM 856 C C . LEU A 1 113 ? 2.154 -9.984 -7.598 1 97.75 113 LEU A C 1
ATOM 858 O O . LEU A 1 113 ? 2.701 -10.773 -6.82 1 97.75 113 LEU A O 1
ATOM 862 N N . PRO A 1 114 ? 1.037 -10.336 -8.32 1 97.88 114 PRO A N 1
ATOM 863 C CA . PRO A 1 114 ? 0.552 -11.711 -8.258 1 97.88 114 PRO A CA 1
ATOM 864 C C . PRO A 1 114 ? 1.563 -12.719 -8.805 1 97.88 114 PRO A C 1
ATOM 866 O O . PRO A 1 114 ? 2.271 -12.422 -9.773 1 97.88 114 PRO A O 1
ATOM 869 N N . VAL A 1 115 ? 1.606 -13.852 -8.18 1 97.69 115 VAL A N 1
ATOM 870 C CA . VAL A 1 115 ? 2.48 -14.945 -8.586 1 97.69 115 VAL A CA 1
ATOM 871 C C . VAL A 1 115 ? 1.639 -16.156 -9.008 1 97.69 115 VAL A C 1
ATOM 873 O O . VAL A 1 115 ? 0.734 -16.562 -8.281 1 97.69 115 VAL A O 1
ATOM 876 N N . VAL A 1 116 ? 1.933 -16.672 -10.18 1 96.69 116 VAL A N 1
ATOM 877 C CA . VAL A 1 116 ? 1.148 -17.781 -10.695 1 96.69 116 VAL A CA 1
ATOM 878 C C . VAL A 1 116 ? 2.037 -19.016 -10.836 1 96.69 116 VAL A C 1
ATOM 880 O O . VAL A 1 116 ? 3.258 -18.906 -10.961 1 96.69 116 VAL A O 1
ATOM 883 N N . ASP A 1 117 ? 1.435 -20.188 -10.703 1 94.44 117 ASP A N 1
ATOM 884 C CA . ASP A 1 117 ? 2.162 -21.422 -10.945 1 94.44 117 ASP A CA 1
ATOM 885 C C . ASP A 1 117 ? 2.146 -21.797 -12.43 1 94.44 117 ASP A C 1
ATOM 887 O O . ASP A 1 117 ? 1.749 -20.984 -13.273 1 94.44 117 ASP A O 1
ATOM 891 N N . LYS A 1 118 ? 2.631 -22.938 -12.75 1 95.12 118 LYS A N 1
ATOM 892 C CA . LYS A 1 118 ? 2.801 -23.391 -14.125 1 95.12 118 LYS A CA 1
ATOM 893 C C . LYS A 1 118 ? 1.453 -23.531 -14.828 1 95.12 118 LYS A C 1
ATOM 895 O O . LYS A 1 118 ? 1.376 -23.453 -16.062 1 95.12 118 LYS A O 1
ATOM 900 N N . ASP A 1 119 ? 0.411 -23.734 -14.055 1 93.88 119 ASP A N 1
ATOM 901 C CA . ASP A 1 119 ? -0.919 -23.922 -14.625 1 93.88 119 ASP A CA 1
ATOM 902 C C . ASP A 1 119 ? -1.671 -22.594 -14.734 1 93.88 119 ASP A C 1
ATOM 904 O O . ASP A 1 119 ? -2.828 -22.562 -15.156 1 93.88 119 ASP A O 1
ATOM 908 N N . GLY A 1 120 ? -1.074 -21.516 -14.242 1 93.25 120 GLY A N 1
ATOM 909 C CA . GLY A 1 120 ? -1.683 -20.203 -14.336 1 93.25 120 GLY A CA 1
ATOM 910 C C . GLY A 1 120 ? -2.529 -19.844 -13.133 1 93.25 120 GLY A C 1
ATOM 911 O O . GLY A 1 120 ? -3.221 -18.828 -13.133 1 93.25 120 GLY A O 1
ATOM 912 N N . ASN A 1 121 ? -2.4 -20.734 -12.086 1 93.19 121 ASN A N 1
ATOM 913 C CA . ASN A 1 121 ? -3.137 -20.453 -10.859 1 93.19 121 ASN A CA 1
ATOM 914 C C . ASN A 1 121 ? -2.371 -19.484 -9.961 1 93.19 121 ASN A C 1
ATOM 916 O O . ASN A 1 121 ? -1.15 -19.594 -9.82 1 93.19 121 ASN A O 1
ATOM 920 N N . VAL A 1 122 ? -3.182 -18.609 -9.367 1 95.38 122 VAL A N 1
ATOM 921 C CA . VAL A 1 122 ? -2.553 -17.688 -8.43 1 95.38 122 VAL A CA 1
ATOM 922 C C . VAL A 1 122 ? -2.123 -18.438 -7.172 1 95.38 122 VAL A C 1
ATOM 924 O O . VAL A 1 122 ? -2.943 -19.094 -6.523 1 95.38 122 VAL A O 1
ATOM 927 N N . VAL A 1 123 ? -0.847 -18.312 -6.828 1 93.81 123 VAL A N 1
ATOM 928 C CA . VAL A 1 123 ? -0.352 -19.047 -5.668 1 93.81 123 VAL A CA 1
ATOM 929 C C . VAL A 1 123 ? 0.077 -18.062 -4.582 1 93.81 123 VAL A C 1
ATOM 931 O O . VAL A 1 123 ? 0.258 -18.438 -3.424 1 93.81 123 VAL A O 1
ATOM 934 N N . ALA A 1 124 ? 0.268 -16.781 -4.973 1 95.94 124 ALA A N 1
ATOM 935 C CA . ALA A 1 124 ? 0.654 -15.742 -4.027 1 95.94 124 ALA A CA 1
ATOM 936 C C . ALA A 1 124 ? 0.439 -14.352 -4.621 1 95.94 124 ALA A C 1
ATOM 938 O O . ALA A 1 124 ? 0.14 -14.219 -5.812 1 95.94 124 ALA A O 1
ATOM 939 N N . CYS A 1 125 ? 0.466 -13.391 -3.861 1 96.81 125 CYS A N 1
ATOM 940 C CA . CYS A 1 125 ? 0.652 -11.992 -4.238 1 96.81 125 CYS A CA 1
ATOM 941 C C . CYS A 1 125 ? 1.688 -11.32 -3.344 1 96.81 125 CYS A C 1
ATOM 943 O O . CYS A 1 125 ? 1.42 -11.047 -2.172 1 96.81 125 CYS A O 1
ATOM 945 N N . VAL A 1 126 ? 2.873 -11.086 -3.877 1 95.94 126 VAL A N 1
ATOM 946 C CA . VAL A 1 126 ? 3.936 -10.523 -3.051 1 95.94 126 VAL A CA 1
ATOM 947 C C . VAL A 1 126 ? 3.844 -8.992 -3.066 1 95.94 126 VAL A C 1
ATOM 949 O O . VAL A 1 126 ? 3.381 -8.406 -4.047 1 95.94 126 VAL A O 1
ATOM 952 N N . ASP A 1 127 ? 4.23 -8.414 -1.918 1 94.88 127 ASP A N 1
ATOM 953 C CA . ASP A 1 127 ? 4.332 -6.961 -1.905 1 94.88 127 ASP A CA 1
ATOM 954 C C . ASP A 1 127 ? 5.789 -6.508 -1.83 1 94.88 127 ASP A C 1
ATOM 956 O O . ASP A 1 127 ? 6.676 -7.309 -1.539 1 94.88 127 ASP A O 1
ATOM 960 N N . VAL A 1 128 ? 6 -5.305 -2.1 1 95.25 128 VAL A N 1
ATOM 961 C CA . VAL A 1 128 ? 7.332 -4.742 -2.279 1 95.25 128 VAL A CA 1
ATOM 962 C C . VAL A 1 128 ? 8.109 -4.828 -0.968 1 95.25 128 VAL A C 1
ATOM 964 O O . VAL A 1 128 ? 9.336 -4.973 -0.976 1 95.25 128 VAL A O 1
ATOM 967 N N . LEU A 1 129 ? 7.473 -4.746 0.151 1 93.19 129 LEU A N 1
ATOM 968 C CA . LEU A 1 129 ? 8.18 -4.84 1.425 1 93.19 129 LEU A CA 1
ATOM 969 C C . LEU A 1 129 ? 8.797 -6.223 1.599 1 93.19 129 LEU A C 1
ATOM 971 O O . LEU A 1 129 ? 9.953 -6.34 2.014 1 93.19 129 LEU A O 1
ATOM 975 N N . GLN A 1 130 ? 8.055 -7.223 1.289 1 89.69 130 GLN A N 1
ATOM 976 C CA . GLN A 1 130 ? 8.531 -8.594 1.391 1 89.69 130 GLN A CA 1
ATOM 977 C C . GLN A 1 130 ? 9.742 -8.828 0.49 1 89.69 130 GLN A C 1
ATOM 979 O O . GLN A 1 130 ? 10.734 -9.414 0.917 1 89.69 130 GLN A O 1
ATOM 984 N N . ILE A 1 131 ? 9.648 -8.289 -0.704 1 91.19 131 ILE A N 1
ATOM 985 C CA . ILE A 1 131 ? 10.688 -8.625 -1.674 1 91.19 131 ILE A CA 1
ATOM 986 C C . ILE A 1 131 ? 11.906 -7.727 -1.457 1 91.19 131 ILE A C 1
ATOM 988 O O . ILE A 1 131 ? 13.039 -8.141 -1.703 1 91.19 131 ILE A O 1
ATOM 992 N N . SER A 1 132 ? 11.68 -6.477 -1.081 1 91.75 132 SER A N 1
ATOM 993 C CA . SER A 1 132 ? 12.797 -5.566 -0.857 1 91.75 132 SER A CA 1
ATOM 994 C C . SER A 1 132 ? 13.688 -6.055 0.284 1 91.75 132 SER A C 1
ATOM 996 O O . SER A 1 132 ? 14.906 -5.938 0.217 1 91.75 132 SER A O 1
ATOM 998 N N . HIS A 1 133 ? 13.016 -6.562 1.268 1 86.25 133 HIS A N 1
ATOM 999 C CA . HIS A 1 133 ? 13.789 -7.105 2.379 1 86.25 133 HIS A CA 1
ATOM 1000 C C . HIS A 1 133 ? 14.648 -8.281 1.929 1 86.25 133 HIS A C 1
ATOM 1002 O O . HIS A 1 133 ? 15.828 -8.375 2.287 1 86.25 133 HIS A O 1
ATOM 1008 N N . ALA A 1 134 ? 14.086 -9.133 1.169 1 86.81 134 ALA A N 1
ATOM 1009 C CA . ALA A 1 134 ? 14.828 -10.273 0.636 1 86.81 134 ALA A CA 1
ATOM 1010 C C . ALA A 1 134 ? 15.961 -9.812 -0.276 1 86.81 134 ALA A C 1
ATOM 1012 O O . ALA A 1 134 ? 17.047 -10.406 -0.27 1 86.81 134 ALA A O 1
ATOM 1013 N N . ALA A 1 135 ? 15.727 -8.734 -1.022 1 86.12 135 ALA A N 1
ATOM 1014 C CA . ALA A 1 135 ? 16.703 -8.227 -1.979 1 86.12 135 ALA A CA 1
ATOM 1015 C C . ALA A 1 135 ? 17.922 -7.633 -1.262 1 86.12 135 ALA A C 1
ATOM 1017 O O . ALA A 1 135 ? 19.047 -7.789 -1.717 1 86.12 135 ALA A O 1
ATOM 1018 N N . ILE A 1 136 ? 17.734 -6.969 -0.177 1 81.62 136 ILE A N 1
ATOM 1019 C CA . ILE A 1 136 ? 18.844 -6.305 0.479 1 81.62 136 ILE A CA 1
ATOM 1020 C C . ILE A 1 136 ? 19.609 -7.309 1.34 1 81.62 136 ILE A C 1
ATOM 1022 O O . ILE A 1 136 ? 20.734 -7.035 1.773 1 81.62 136 ILE A O 1
ATOM 1026 N N . SER A 1 137 ? 19.016 -8.43 1.652 1 76.62 137 SER A N 1
ATOM 1027 C CA . SER A 1 137 ? 19.703 -9.477 2.412 1 76.62 137 SER A CA 1
ATOM 1028 C C . SER A 1 137 ? 20.516 -10.375 1.497 1 76.62 137 SER A C 1
ATOM 1030 O O . SER A 1 137 ? 21.203 -11.289 1.968 1 76.62 137 SER A O 1
ATOM 1032 N N . LEU A 1 138 ? 20.266 -10.18 0.161 1 71.5 138 LEU A N 1
ATOM 1033 C CA . LEU A 1 138 ? 21.031 -10.961 -0.807 1 71.5 138 LEU A CA 1
ATOM 1034 C C . LEU A 1 138 ? 22.469 -10.461 -0.891 1 71.5 138 LEU A C 1
ATOM 1036 O O . LEU A 1 138 ? 22.719 -9.266 -0.719 1 71.5 138 LEU A O 1
ATOM 1040 N N . MET B 1 1 ? 31.938 2.248 3.529 1 50.66 1 MET B N 1
ATOM 1041 C CA . MET B 1 1 ? 31.297 2.486 2.236 1 50.66 1 MET B CA 1
ATOM 1042 C C . MET B 1 1 ? 30.141 3.459 2.373 1 50.66 1 MET B C 1
ATOM 1044 O O . MET B 1 1 ? 29.438 3.467 3.393 1 50.66 1 MET B O 1
ATOM 1048 N N . PHE B 1 2 ? 30.047 4.461 1.552 1 66 2 PHE B N 1
ATOM 1049 C CA . PHE B 1 2 ? 29.109 5.57 1.651 1 66 2 PHE B CA 1
ATOM 1050 C C . PHE B 1 2 ? 27.672 5.082 1.463 1 66 2 PHE B C 1
ATOM 1052 O O . PHE B 1 2 ? 27.391 4.301 0.553 1 66 2 PHE B O 1
ATOM 1059 N N . LYS B 1 3 ? 26.906 5.27 2.547 1 85.69 3 LYS B N 1
ATOM 1060 C CA . LYS B 1 3 ? 25.484 4.938 2.473 1 85.69 3 LYS B CA 1
ATOM 1061 C C . LYS B 1 3 ? 24.641 6.184 2.215 1 85.69 3 LYS B C 1
ATOM 1063 O O . LYS B 1 3 ? 24.516 7.051 3.082 1 85.69 3 LYS B O 1
ATOM 1068 N N . PRO B 1 4 ? 24.094 6.324 0.939 1 94.25 4 PRO B N 1
ATOM 1069 C CA . PRO B 1 4 ? 23.312 7.52 0.619 1 94.25 4 PRO B CA 1
ATOM 1070 C C . PRO B 1 4 ? 22.141 7.723 1.568 1 94.25 4 PRO B C 1
ATOM 1072 O O . PRO B 1 4 ? 21.547 6.75 2.047 1 94.25 4 PRO B O 1
ATOM 1075 N N . SER B 1 5 ? 21.922 9 1.837 1 95.62 5 SER B N 1
ATOM 1076 C CA . SER B 1 5 ? 20.812 9.352 2.723 1 95.62 5 SER B CA 1
ATOM 1077 C C . SER B 1 5 ? 19.531 9.578 1.937 1 95.62 5 SER B C 1
ATOM 1079 O O . SER B 1 5 ? 19.531 9.578 0.704 1 95.62 5 SER B O 1
ATOM 1081 N N . LEU B 1 6 ? 18.375 9.758 2.67 1 95.75 6 LEU B N 1
ATOM 1082 C CA . LEU B 1 6 ? 17.094 10.023 2.053 1 95.75 6 LEU B CA 1
ATOM 1083 C C . LEU B 1 6 ? 17.109 11.352 1.304 1 95.75 6 LEU B C 1
ATOM 1085 O O . LEU B 1 6 ? 16.375 11.523 0.321 1 95.75 6 LEU B O 1
ATOM 1089 N N . ALA B 1 7 ? 17.922 12.273 1.688 1 94.38 7 ALA B N 1
ATOM 1090 C CA . ALA B 1 7 ? 18.047 13.57 1.018 1 94.38 7 ALA B CA 1
ATOM 1091 C C . ALA B 1 7 ? 18.406 13.391 -0.454 1 94.38 7 ALA B C 1
ATOM 1093 O O . ALA B 1 7 ? 18.047 14.227 -1.292 1 94.38 7 ALA B O 1
ATOM 1094 N N . THR B 1 8 ? 19.078 12.281 -0.777 1 92.44 8 THR B N 1
ATOM 1095 C CA . THR B 1 8 ? 19.578 12.055 -2.133 1 92.44 8 THR B CA 1
ATOM 1096 C C . THR B 1 8 ? 18.438 11.648 -3.061 1 92.44 8 THR B C 1
ATOM 1098 O O . THR B 1 8 ? 18.562 11.719 -4.285 1 92.44 8 THR B O 1
ATOM 1101 N N . ILE B 1 9 ? 17.297 11.234 -2.492 1 90.56 9 ILE B N 1
ATOM 1102 C CA . ILE B 1 9 ? 16.234 10.766 -3.359 1 90.56 9 ILE B CA 1
ATOM 1103 C C . ILE B 1 9 ? 15 11.664 -3.195 1 90.56 9 ILE B C 1
ATOM 1105 O O . ILE B 1 9 ? 13.992 11.477 -3.881 1 90.56 9 ILE B O 1
ATOM 1109 N N . LEU B 1 10 ? 15.094 12.5 -2.199 1 91.38 10 LEU B N 1
ATOM 1110 C CA . LEU B 1 10 ? 13.977 13.406 -1.976 1 91.38 10 LEU B CA 1
ATOM 1111 C C . LEU B 1 10 ? 14.227 14.758 -2.646 1 91.38 10 LEU B C 1
ATOM 1113 O O . LEU B 1 10 ? 15.289 15.359 -2.459 1 91.38 10 LEU B O 1
ATOM 1117 N N . GLY B 1 11 ? 13.531 15 -3.643 1 81.75 11 GLY B N 1
ATOM 1118 C CA . GLY B 1 11 ? 13.711 16.25 -4.352 1 81.75 11 GLY B CA 1
ATOM 1119 C C . GLY B 1 11 ? 12.734 17.328 -3.924 1 81.75 11 GLY B C 1
ATOM 1120 O O . GLY B 1 11 ? 11.945 17.125 -2.996 1 81.75 11 GLY B O 1
ATOM 1121 N N . GLU B 1 12 ? 12.797 18.453 -4.613 1 74.31 12 GLU B N 1
ATOM 1122 C CA . GLU B 1 12 ? 11.984 19.641 -4.324 1 74.31 12 GLU B CA 1
ATOM 1123 C C . GLU B 1 12 ? 10.508 19.359 -4.605 1 74.31 12 GLU B C 1
ATOM 1125 O O . GLU B 1 12 ? 9.633 20 -4.016 1 74.31 12 GLU B O 1
ATOM 1130 N N . ASN B 1 13 ? 10.312 18.297 -5.305 1 75.25 13 ASN B N 1
ATOM 1131 C CA . ASN B 1 13 ? 8.938 18.047 -5.734 1 75.25 13 ASN B CA 1
ATOM 1132 C C . ASN B 1 13 ? 8.312 16.891 -4.969 1 75.25 13 ASN B C 1
ATOM 1134 O O . ASN B 1 13 ? 7.297 16.328 -5.398 1 75.25 13 ASN B O 1
ATOM 1138 N N . THR B 1 14 ? 8.961 16.625 -3.914 1 82.44 14 THR B N 1
ATOM 1139 C CA . THR B 1 14 ? 8.391 15.547 -3.115 1 82.44 14 THR B CA 1
ATOM 1140 C C . THR B 1 14 ? 7.039 15.961 -2.535 1 82.44 14 THR B C 1
ATOM 1142 O O . THR B 1 14 ? 6.914 17.047 -1.958 1 82.44 14 THR B O 1
ATOM 1145 N N . LYS B 1 15 ? 5.996 15.125 -2.871 1 86.12 15 LYS B N 1
ATOM 1146 C CA . LYS B 1 15 ? 4.648 15.438 -2.404 1 86.12 15 LYS B CA 1
ATOM 1147 C C . LYS B 1 15 ? 4.301 14.633 -1.152 1 86.12 15 LYS B C 1
ATOM 1149 O O . LYS B 1 15 ? 4.633 13.453 -1.053 1 86.12 15 LYS B O 1
ATOM 1154 N N . VAL B 1 16 ? 3.83 15.375 -0.198 1 94 16 VAL B N 1
ATOM 1155 C CA . VAL B 1 16 ? 3.354 14.75 1.032 1 94 16 VAL B CA 1
ATOM 1156 C C . VAL B 1 16 ? 1.963 15.281 1.375 1 94 16 VAL B C 1
ATOM 1158 O O . VAL B 1 16 ? 1.739 16.5 1.381 1 94 16 VAL B O 1
ATOM 1161 N N . ALA B 1 17 ? 1.015 14.422 1.478 1 96.69 17 ALA B N 1
ATOM 1162 C CA . ALA B 1 17 ? -0.307 14.82 1.956 1 96.69 17 ALA B CA 1
ATOM 1163 C C . ALA B 1 17 ? -0.307 15.023 3.469 1 96.69 17 ALA B C 1
ATOM 1165 O O . ALA B 1 17 ? 0.146 14.148 4.215 1 96.69 17 ALA B O 1
ATOM 1166 N N . ILE B 1 18 ? -0.76 16.172 3.883 1 95.81 18 ILE B N 1
ATOM 1167 C CA . ILE B 1 18 ? -0.871 16.484 5.301 1 95.81 18 ILE B CA 1
ATOM 1168 C C . ILE B 1 18 ? -2.324 16.812 5.645 1 95.81 18 ILE B C 1
ATOM 1170 O O . ILE B 1 18 ? -2.99 17.562 4.922 1 95.81 18 ILE B O 1
ATOM 1174 N N . SER B 1 19 ? -2.809 16.203 6.641 1 94.31 19 SER B N 1
ATOM 1175 C CA . SER B 1 19 ? -4.168 16.438 7.113 1 94.31 19 SER B CA 1
ATOM 1176 C C . SER B 1 19 ? -4.184 16.812 8.594 1 94.31 19 SER B C 1
ATOM 1178 O O . SER B 1 19 ? -3.236 16.516 9.32 1 94.31 19 SER B O 1
ATOM 1180 N N . SER B 1 20 ? -5.215 17.484 8.953 1 91.69 20 SER B N 1
ATOM 1181 C CA . SER B 1 20 ? -5.43 17.781 10.367 1 91.69 20 SER B CA 1
ATOM 1182 C C . SER B 1 20 ? -6.164 16.641 11.062 1 91.69 20 SER B C 1
ATOM 1184 O O . SER B 1 20 ? -6.969 15.938 10.445 1 91.69 20 SER B O 1
ATOM 1186 N N . ALA B 1 21 ? -5.906 16.547 12.359 1 87.88 21 ALA B N 1
ATOM 1187 C CA . ALA B 1 21 ? -6.59 15.516 13.141 1 87.88 21 ALA B CA 1
ATOM 1188 C C . ALA B 1 21 ? -8.102 15.75 13.156 1 87.88 21 ALA B C 1
ATOM 1190 O O . ALA B 1 21 ? -8.875 14.836 13.438 1 87.88 21 ALA B O 1
ATOM 1191 N N . SER B 1 22 ? -8.469 16.969 12.828 1 86.81 22 SER B N 1
ATOM 1192 C CA . SER B 1 22 ? -9.883 17.328 12.859 1 86.81 22 SER B CA 1
ATOM 1193 C C . SER B 1 22 ? -10.547 17.109 11.5 1 86.81 22 SER B C 1
ATOM 1195 O O . SER B 1 22 ? -11.766 17.172 11.383 1 86.81 22 SER B O 1
ATOM 1197 N N . ASP B 1 23 ? -9.758 16.922 10.469 1 85.94 23 ASP B N 1
ATOM 1198 C CA . ASP B 1 23 ? -10.312 16.656 9.141 1 85.94 23 ASP B CA 1
ATOM 1199 C C . ASP B 1 23 ? -11.047 15.312 9.109 1 85.94 23 ASP B C 1
ATOM 1201 O O . ASP B 1 23 ? -10.609 14.344 9.734 1 85.94 23 ASP B O 1
ATOM 1205 N N . PRO B 1 24 ? -12.133 15.305 8.477 1 83.62 24 PRO B N 1
ATOM 1206 C CA . PRO B 1 24 ? -12.711 13.984 8.234 1 83.62 24 PRO B CA 1
ATOM 1207 C C . PRO B 1 24 ? -11.867 13.141 7.277 1 83.62 24 PRO B C 1
ATOM 1209 O O . PRO B 1 24 ? -11.055 13.68 6.523 1 83.62 24 PRO B O 1
ATOM 1212 N N . VAL B 1 25 ? -12.047 11.812 7.285 1 86.44 25 VAL B N 1
ATOM 1213 C CA . VAL B 1 25 ? -11.266 10.852 6.52 1 86.44 25 VAL B CA 1
ATOM 1214 C C . VAL B 1 25 ? -11.398 11.141 5.027 1 86.44 25 VAL B C 1
ATOM 1216 O O . VAL B 1 25 ? -10.445 10.977 4.266 1 86.44 25 VAL B O 1
ATOM 1219 N N . ASN B 1 26 ? -12.531 11.617 4.648 1 82.81 26 ASN B N 1
ATOM 1220 C CA . ASN B 1 26 ? -12.75 11.875 3.229 1 82.81 26 ASN B CA 1
ATOM 1221 C C . ASN B 1 26 ? -11.867 13.016 2.727 1 82.81 26 ASN B C 1
ATOM 1223 O O . ASN B 1 26 ? -11.445 13.016 1.568 1 82.81 26 ASN B O 1
ATOM 1227 N N . VAL B 1 27 ? -11.641 13.984 3.58 1 85.81 27 VAL B N 1
ATOM 1228 C CA . VAL B 1 27 ? -10.758 15.094 3.223 1 85.81 27 VAL B CA 1
ATOM 1229 C C . VAL B 1 27 ? -9.336 14.578 3.031 1 85.81 27 VAL B C 1
ATOM 1231 O O . VAL B 1 27 ? -8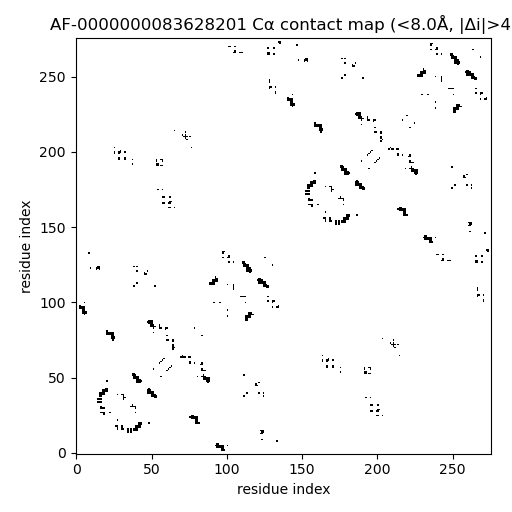.656 14.953 2.07 1 85.81 27 VAL B O 1
ATOM 1234 N N . ALA B 1 28 ? -8.922 13.734 3.895 1 91.12 28 ALA B N 1
ATOM 1235 C CA . ALA B 1 28 ? -7.602 13.125 3.768 1 91.12 28 ALA B CA 1
ATOM 1236 C C . ALA B 1 28 ? -7.5 12.297 2.49 1 91.12 28 ALA B C 1
ATOM 1238 O O . ALA B 1 28 ? -6.496 12.359 1.776 1 91.12 28 ALA B O 1
ATOM 1239 N N . ALA B 1 29 ? -8.555 11.539 2.189 1 90.5 29 ALA B N 1
ATOM 1240 C CA . ALA B 1 29 ? -8.578 10.703 0.992 1 90.5 29 ALA B CA 1
ATOM 1241 C C . ALA B 1 29 ? -8.477 11.547 -0.272 1 90.5 29 ALA B C 1
ATOM 1243 O O . ALA B 1 29 ? -7.75 11.195 -1.205 1 90.5 29 ALA B O 1
ATOM 1244 N N . LYS B 1 30 ? -9.148 12.656 -0.259 1 90.5 30 LYS B N 1
ATOM 1245 C CA 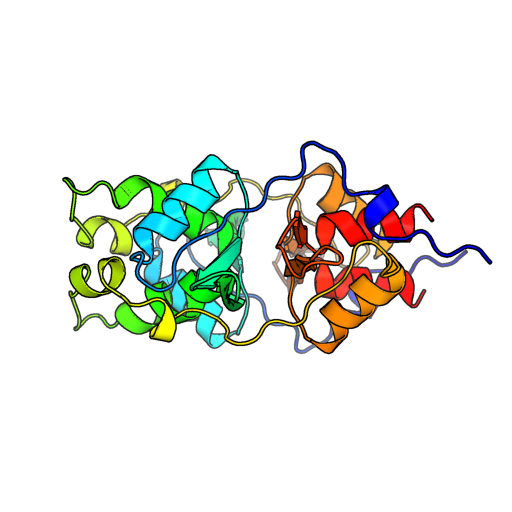. LYS B 1 30 ? -9.102 13.555 -1.406 1 90.5 30 LYS B CA 1
ATOM 1246 C C . LYS B 1 30 ? -7.711 14.156 -1.578 1 90.5 30 LYS B C 1
ATOM 1248 O O . LYS B 1 30 ? -7.215 14.273 -2.701 1 90.5 30 LYS B O 1
ATOM 1253 N N . ARG B 1 31 ? -7.145 14.508 -0.5 1 93.31 31 ARG B N 1
ATOM 1254 C CA . ARG B 1 31 ? -5.789 15.039 -0.559 1 93.31 31 ARG B CA 1
ATOM 1255 C C . ARG B 1 31 ? -4.812 14 -1.097 1 93.31 31 ARG B C 1
ATOM 1257 O O . ARG B 1 31 ? -3.947 14.32 -1.917 1 93.31 31 ARG B O 1
ATOM 1264 N N . MET B 1 32 ? -4.922 12.773 -0.631 1 95.88 32 MET B N 1
ATOM 1265 C CA . MET B 1 32 ? -4.09 11.68 -1.132 1 95.88 32 MET B CA 1
ATOM 1266 C C . MET B 1 32 ? -4.285 11.492 -2.633 1 95.88 32 MET B C 1
ATOM 1268 O O . MET B 1 32 ? -3.316 11.305 -3.369 1 95.88 32 MET B O 1
ATOM 1272 N N . GLN B 1 33 ? -5.504 11.586 -3.047 1 94.06 33 GLN B N 1
ATOM 1273 C CA . GLN B 1 33 ? -5.809 11.453 -4.469 1 94.06 33 GLN B CA 1
ATOM 1274 C C . GLN B 1 33 ? -5.176 12.586 -5.273 1 94.06 33 GLN B C 1
ATOM 1276 O O . GLN B 1 33 ? -4.551 12.344 -6.309 1 94.06 33 GLN B O 1
ATOM 1281 N N . ASP B 1 34 ? -5.32 13.844 -4.766 1 93.94 34 ASP B N 1
ATOM 1282 C CA . ASP B 1 34 ? -4.793 15.016 -5.449 1 93.94 34 ASP B CA 1
ATOM 1283 C C . ASP B 1 34 ? -3.275 14.922 -5.609 1 93.94 34 ASP B C 1
ATOM 1285 O O . ASP B 1 34 ? -2.73 15.312 -6.641 1 93.94 34 ASP B O 1
ATOM 1289 N N . PHE B 1 35 ? -2.664 14.375 -4.613 1 94.44 35 PHE B N 1
ATOM 1290 C CA . PHE B 1 35 ? -1.208 14.281 -4.621 1 94.44 35 PHE B CA 1
ATOM 1291 C C . PHE B 1 35 ? -0.752 12.938 -5.184 1 94.44 35 PHE B C 1
ATOM 1293 O O . PHE B 1 35 ? 0.448 12.703 -5.34 1 94.44 35 PHE B O 1
ATOM 1300 N N . ARG B 1 36 ? -1.645 12.008 -5.414 1 93.19 36 ARG B N 1
ATOM 1301 C CA . ARG B 1 36 ? -1.375 10.672 -5.934 1 93.19 36 ARG B CA 1
ATOM 1302 C C . ARG B 1 36 ? -0.462 9.898 -4.992 1 93.19 36 ARG B C 1
ATOM 1304 O O . ARG B 1 36 ? 0.509 9.273 -5.434 1 93.19 36 ARG B O 1
ATOM 1311 N N . VAL B 1 37 ? -0.746 10.047 -3.729 1 95.5 37 VAL B N 1
ATOM 1312 C CA . VAL B 1 37 ? -0.038 9.297 -2.697 1 95.5 37 VAL B CA 1
ATOM 1313 C C . VAL B 1 37 ? -1.032 8.461 -1.889 1 95.5 37 VAL B C 1
ATOM 1315 O O . VAL B 1 37 ? -2.234 8.742 -1.896 1 95.5 37 VAL B O 1
ATOM 1318 N N . SER B 1 38 ? -0.501 7.441 -1.173 1 96.31 38 SER B N 1
ATOM 1319 C CA . SER B 1 38 ? -1.371 6.523 -0.448 1 96.31 38 SER B CA 1
ATOM 1320 C C . SER B 1 38 ? -1.261 6.73 1.06 1 96.31 38 SER B C 1
ATOM 1322 O O . SER B 1 38 ? -1.583 5.832 1.84 1 96.31 38 SER B O 1
ATOM 1324 N N . SER B 1 39 ? -0.737 7.859 1.427 1 97.44 39 SER B N 1
ATOM 1325 C CA . SER B 1 39 ? -0.639 8.188 2.846 1 97.44 39 SER B CA 1
ATOM 1326 C C . SER B 1 39 ? -0.864 9.68 3.084 1 97.44 39 SER B C 1
ATOM 1328 O O . SER B 1 39 ? -0.629 10.5 2.195 1 97.44 39 SER B O 1
ATOM 1330 N N . SER B 1 40 ? -1.362 9.969 4.234 1 97.38 40 SER B N 1
ATOM 1331 C CA . SER B 1 40 ? -1.488 11.328 4.746 1 97.38 40 SER B CA 1
ATOM 1332 C C . SER B 1 40 ? -0.974 11.43 6.176 1 97.38 40 SER B C 1
ATOM 1334 O O . SER B 1 40 ? -1.4 10.672 7.051 1 97.38 40 SER B O 1
ATOM 1336 N N . VAL B 1 41 ? -0.018 12.352 6.363 1 97.69 41 VAL B N 1
ATOM 1337 C CA . VAL B 1 41 ? 0.489 12.586 7.711 1 97.69 41 VAL B CA 1
ATOM 1338 C C . VAL B 1 41 ? -0.46 13.516 8.469 1 97.69 41 VAL B C 1
ATOM 1340 O O . VAL B 1 41 ? -0.887 14.539 7.941 1 97.69 41 VAL B O 1
ATOM 1343 N N . ILE B 1 42 ? -0.811 13.094 9.602 1 96.56 42 ILE B N 1
ATOM 1344 C CA . ILE B 1 42 ? -1.739 13.859 10.43 1 96.56 42 ILE B CA 1
ATOM 1345 C C . ILE B 1 42 ? -0.96 14.766 11.375 1 96.56 42 ILE B C 1
ATOM 1347 O O . ILE B 1 42 ? -0.195 14.289 12.219 1 96.56 42 ILE B O 1
ATOM 1351 N N . VAL B 1 43 ? -1.186 16.047 11.234 1 95.06 43 VAL B N 1
ATOM 1352 C CA . VAL B 1 43 ? -0.445 17.031 12.016 1 95.06 43 VAL B CA 1
ATOM 1353 C C . VAL B 1 43 ? -1.421 17.938 12.766 1 95.06 43 VAL B C 1
ATOM 1355 O O . VAL B 1 43 ? -2.418 18.391 12.195 1 95.06 43 VAL B O 1
ATOM 1358 N N . THR B 1 44 ? -1.218 18.047 14.102 1 90.81 44 THR B N 1
ATOM 1359 C CA . THR B 1 44 ? -1.918 19.016 14.93 1 90.81 44 THR B CA 1
ATOM 1360 C C . THR B 1 44 ? -0.937 20.031 15.531 1 90.81 44 THR B C 1
ATOM 1362 O O . THR B 1 44 ? -0.004 19.641 16.234 1 90.81 44 THR B O 1
ATOM 1365 N N . GLU B 1 45 ? -1.185 21.297 15.43 1 87.19 45 GLU B N 1
ATOM 1366 C CA . GLU B 1 45 ? -0.323 22.344 15.992 1 87.19 45 GLU B CA 1
ATOM 1367 C C . GLU B 1 45 ? 1.15 22.016 15.766 1 87.19 45 GLU B C 1
ATOM 1369 O O . GLU B 1 45 ? 1.947 22.031 16.703 1 87.19 45 GLU B O 1
ATOM 1374 N N . THR B 1 46 ? 1.696 21.531 14.758 1 83.19 46 THR B N 1
ATOM 1375 C CA . THR B 1 46 ? 3.057 21.281 14.297 1 83.19 46 THR B CA 1
ATOM 1376 C C . THR B 1 46 ? 3.545 19.906 14.766 1 83.19 46 THR B C 1
ATOM 1378 O O . THR B 1 46 ? 4.695 19.547 14.516 1 83.19 46 THR B O 1
ATOM 1381 N N . LYS B 1 47 ? 2.693 19.266 15.453 1 91.69 47 LYS B N 1
ATOM 1382 C CA . LYS B 1 47 ? 3.078 17.938 15.953 1 91.69 47 LYS B CA 1
ATOM 1383 C C . LYS B 1 47 ? 2.469 16.828 15.094 1 91.69 47 LYS B C 1
ATOM 1385 O O . LYS B 1 47 ? 1.282 16.875 14.766 1 91.69 47 LYS B O 1
ATOM 1390 N N . ILE B 1 48 ? 3.287 15.938 14.812 1 95.19 48 ILE B N 1
ATOM 1391 C CA . ILE B 1 48 ? 2.822 14.766 14.078 1 95.19 48 ILE B CA 1
ATOM 1392 C C . ILE B 1 48 ? 2.078 13.828 15.031 1 95.19 48 ILE B C 1
ATOM 1394 O O . ILE B 1 48 ? 2.648 13.352 16.016 1 95.19 48 ILE B O 1
ATOM 1398 N N . GLN B 1 49 ? 0.843 13.594 14.75 1 94.69 49 GLN B N 1
ATOM 1399 C CA . GLN B 1 49 ? 0.001 12.781 15.617 1 94.69 49 GLN B CA 1
ATOM 1400 C C . GLN B 1 49 ? -0.117 11.352 15.086 1 94.69 49 GLN B C 1
ATOM 1402 O O . GLN B 1 49 ? -0.337 10.414 15.852 1 94.69 49 GLN B O 1
ATOM 1407 N N . GLY B 1 50 ? -0.065 11.25 13.797 1 96.69 50 GLY B N 1
ATOM 1408 C CA . GLY B 1 50 ? -0.259 9.938 13.203 1 96.69 50 GLY B CA 1
ATOM 1409 C C . GLY B 1 50 ? -0.097 9.945 11.688 1 96.69 50 GLY B C 1
ATOM 1410 O O . GLY B 1 50 ? 0.4 10.914 11.117 1 96.69 50 GLY B O 1
ATOM 1411 N N . ILE B 1 51 ? -0.39 8.875 11.117 1 97.69 51 ILE B N 1
ATOM 1412 C CA . ILE B 1 51 ? -0.403 8.719 9.664 1 97.69 51 ILE B CA 1
ATOM 1413 C C . ILE B 1 51 ? -1.603 7.871 9.25 1 97.69 51 ILE B C 1
ATOM 1415 O O . ILE B 1 51 ? -1.972 6.922 9.945 1 97.69 51 ILE B O 1
ATOM 1419 N N . LEU B 1 52 ? -2.312 8.266 8.234 1 96.44 52 LEU B N 1
ATOM 1420 C CA . LEU B 1 52 ? -3.381 7.496 7.602 1 96.44 52 LEU B CA 1
ATOM 1421 C C . LEU B 1 52 ? -2.941 6.965 6.242 1 96.44 52 LEU B C 1
ATOM 1423 O O . LEU B 1 52 ? -2.453 7.723 5.402 1 96.44 52 LEU B O 1
ATOM 1427 N N . THR B 1 53 ? -2.996 5.656 6.074 1 96.94 53 THR B N 1
ATOM 1428 C CA . THR B 1 53 ? -2.617 5.059 4.801 1 96.94 53 THR B CA 1
ATOM 1429 C C . THR B 1 53 ? -3.822 4.406 4.129 1 96.94 53 THR B C 1
ATOM 1431 O O . THR B 1 53 ? -4.871 4.242 4.754 1 96.94 53 THR B O 1
ATOM 1434 N N . SER B 1 54 ? -3.67 4.117 2.881 1 95.75 54 SER B N 1
ATOM 1435 C CA . SER B 1 54 ? -4.711 3.389 2.168 1 95.75 54 SER B CA 1
ATOM 1436 C C . SER B 1 54 ? -5.039 2.072 2.863 1 95.75 54 SER B C 1
ATOM 1438 O O . SER B 1 54 ? -6.199 1.651 2.893 1 95.75 54 SER B O 1
ATOM 1440 N N . LYS B 1 55 ? -4.082 1.474 3.457 1 95.62 55 LYS B N 1
ATOM 1441 C CA . LYS B 1 55 ? -4.332 0.245 4.203 1 95.62 55 LYS B CA 1
ATOM 1442 C C . LYS B 1 55 ? -5.203 0.515 5.43 1 95.62 55 LYS B C 1
ATOM 1444 O O . LYS B 1 55 ? -6.082 -0.281 5.758 1 95.62 55 LYS B O 1
ATOM 1449 N N . ASP B 1 56 ? -4.918 1.59 6.117 1 94.25 56 ASP B N 1
ATOM 1450 C CA . ASP B 1 56 ? -5.758 1.965 7.25 1 94.25 56 ASP B CA 1
ATOM 1451 C C . ASP B 1 56 ? -7.219 2.111 6.828 1 94.25 56 ASP B C 1
ATOM 1453 O O . ASP B 1 56 ? -8.125 1.644 7.527 1 94.25 56 ASP B O 1
ATOM 1457 N N . ILE B 1 57 ? -7.379 2.791 5.73 1 89.62 57 ILE B N 1
ATOM 1458 C CA . ILE B 1 57 ? -8.727 3.01 5.223 1 89.62 57 ILE B CA 1
ATOM 1459 C C . ILE B 1 57 ? -9.391 1.667 4.914 1 89.62 57 ILE B C 1
ATOM 1461 O O . ILE B 1 57 ? -10.547 1.44 5.27 1 89.62 57 ILE B O 1
ATOM 1465 N N . LEU B 1 58 ? -8.695 0.799 4.289 1 91.12 58 LEU B N 1
ATOM 1466 C CA . LEU B 1 58 ? -9.211 -0.53 3.979 1 91.12 58 LEU B CA 1
ATOM 1467 C C . LEU B 1 58 ? -9.578 -1.279 5.254 1 91.12 58 LEU B C 1
ATOM 1469 O O . LEU B 1 58 ? -10.695 -1.783 5.383 1 91.12 58 LEU B O 1
ATOM 1473 N N . MET B 1 59 ? -8.672 -1.298 6.215 1 91.38 59 MET B N 1
ATOM 1474 C CA . MET B 1 59 ? -8.766 -2.176 7.375 1 91.38 59 MET B CA 1
ATOM 1475 C C . MET B 1 59 ? -9.734 -1.605 8.406 1 91.38 59 MET B C 1
ATOM 1477 O O . MET B 1 59 ? -10.398 -2.355 9.125 1 91.38 59 MET B O 1
ATOM 1481 N N . ARG B 1 60 ? -9.852 -0.327 8.445 1 89.25 60 ARG B N 1
ATOM 1482 C CA . ARG B 1 60 ? -10.539 0.266 9.586 1 89.25 60 ARG B CA 1
ATOM 1483 C C . ARG B 1 60 ? -11.789 1.016 9.148 1 89.25 60 ARG B C 1
ATOM 1485 O O . ARG B 1 60 ? -12.641 1.35 9.969 1 89.25 60 ARG B O 1
ATOM 1492 N N . VAL B 1 61 ? -11.891 1.334 7.867 1 84.31 61 VAL B N 1
ATOM 1493 C CA . VAL B 1 61 ? -13.055 2.061 7.379 1 84.31 61 VAL B CA 1
ATOM 1494 C C . VAL B 1 61 ? -13.891 1.153 6.473 1 84.31 61 VAL B C 1
ATOM 1496 O O . VAL B 1 61 ? -15.07 0.927 6.73 1 84.31 61 VAL B O 1
ATOM 1499 N N . MET B 1 62 ? -13.289 0.553 5.527 1 83.5 62 MET B N 1
ATOM 1500 C CA . MET B 1 62 ? -14.008 -0.179 4.488 1 83.5 62 MET B CA 1
ATOM 1501 C C . MET B 1 62 ? -14.391 -1.575 4.969 1 83.5 62 MET B C 1
ATOM 1503 O O . MET B 1 62 ? -15.547 -1.978 4.863 1 83.5 62 MET B O 1
ATOM 1507 N N . ALA B 1 63 ? -13.539 -2.385 5.566 1 83.5 63 ALA B N 1
ATOM 1508 C CA . ALA B 1 63 ? -13.75 -3.793 5.895 1 83.5 63 ALA B CA 1
ATOM 1509 C C . ALA B 1 63 ? -14.68 -3.943 7.094 1 83.5 63 ALA B C 1
ATOM 1511 O O . ALA B 1 63 ? -15.57 -4.797 7.09 1 83.5 63 ALA B O 1
ATOM 1512 N N . PRO B 1 64 ? -14.477 -3.254 8.242 1 72.88 64 PRO B N 1
ATOM 1513 C CA . PRO B 1 64 ? -15.383 -3.432 9.383 1 72.88 64 PRO B CA 1
ATOM 1514 C C . PRO B 1 64 ? -16.812 -3.02 9.062 1 72.88 64 PRO B C 1
ATOM 1516 O O . PRO B 1 64 ? -17.766 -3.564 9.641 1 72.88 64 PRO B O 1
ATOM 1519 N N . ASN B 1 65 ? -17.078 -1.85 8.633 1 60.62 65 ASN B N 1
ATOM 1520 C CA . ASN B 1 65 ? -18.391 -1.229 8.5 1 60.62 65 ASN B CA 1
ATOM 1521 C C . ASN B 1 65 ? -19.234 -1.92 7.434 1 60.62 65 ASN B C 1
ATOM 1523 O O . ASN B 1 65 ? -20.312 -1.433 7.07 1 60.62 65 ASN B O 1
ATOM 1527 N N . LEU B 1 66 ? -18.75 -2.883 6.836 1 56.28 66 LEU B N 1
ATOM 1528 C CA . LEU B 1 66 ? -19.562 -3.465 5.77 1 56.28 66 LEU B CA 1
ATOM 1529 C C . LEU B 1 66 ? -20.344 -4.668 6.277 1 56.28 66 LEU B C 1
ATOM 1531 O O . LEU B 1 66 ? -20.875 -5.453 5.484 1 56.28 66 LEU B O 1
ATOM 1535 N N . SER B 1 67 ? -20.5 -4.699 7.676 1 50.66 67 SER B N 1
ATOM 1536 C CA . SER B 1 67 ? -21.5 -5.703 8.031 1 50.66 67 SER B CA 1
ATOM 1537 C C . SER B 1 67 ? -22.859 -5.367 7.43 1 50.66 67 SER B C 1
ATOM 1539 O O . SER B 1 67 ? -23.203 -4.191 7.273 1 50.66 67 SER B O 1
ATOM 1541 N N . PRO B 1 68 ? -23.359 -6.312 6.75 1 48.47 68 PRO B N 1
ATOM 1542 C CA . PRO B 1 68 ? -24.672 -6.145 6.102 1 48.47 68 PRO B CA 1
ATOM 1543 C C . PRO B 1 68 ? -25.609 -5.238 6.891 1 48.47 68 PRO B C 1
ATOM 1545 O O . PRO B 1 68 ? -26.422 -4.523 6.301 1 48.47 68 PRO B O 1
ATOM 1548 N N . ASP B 1 69 ? -25.578 -5.48 8.141 1 47.78 69 ASP B N 1
ATOM 1549 C CA . ASP B 1 69 ? -26.625 -4.781 8.898 1 47.78 69 ASP B CA 1
ATOM 1550 C C . ASP B 1 69 ? -26.312 -3.287 8.992 1 47.78 69 ASP B C 1
ATOM 1552 O O . ASP B 1 69 ? -27.172 -2.498 9.406 1 47.78 69 ASP B O 1
ATOM 1556 N N . THR B 1 70 ? -25.125 -2.975 9.023 1 47.22 70 THR B N 1
ATOM 1557 C CA . THR B 1 70 ? -24.844 -1.561 9.242 1 47.22 70 THR B CA 1
ATOM 1558 C C . THR B 1 70 ? -24.781 -0.811 7.914 1 47.22 70 THR B C 1
ATOM 1560 O O . THR B 1 70 ? -23.938 -1.098 7.074 1 47.22 70 THR B O 1
ATOM 1563 N N . THR B 1 71 ? -25.812 -0.583 7.441 1 45.69 71 THR B N 1
ATOM 1564 C CA . THR B 1 71 ? -25.953 0.265 6.266 1 45.69 71 THR B CA 1
ATOM 1565 C C . THR B 1 71 ? -25.031 1.474 6.352 1 45.69 71 THR B C 1
ATOM 1567 O O . THR B 1 71 ? -25.188 2.441 5.605 1 45.69 71 THR B O 1
ATOM 1570 N N . LEU B 1 72 ? -24.469 1.873 7.539 1 47.03 72 LEU B N 1
ATOM 1571 C CA . LEU B 1 72 ? -24.188 3.277 7.816 1 47.03 72 LEU B CA 1
ATOM 1572 C C . LEU B 1 72 ? -22.969 3.756 7.023 1 47.03 72 LEU B C 1
ATOM 1574 O O . LEU B 1 72 ? -21.828 3.504 7.41 1 47.03 72 LEU B O 1
ATOM 1578 N N . VAL B 1 73 ? -23.078 3.803 5.738 1 48.22 73 VAL B N 1
ATOM 1579 C CA . VAL B 1 73 ? -22.203 4.605 4.895 1 48.22 73 VAL B CA 1
ATOM 1580 C C . VAL B 1 73 ? -21.844 5.898 5.613 1 48.22 73 VAL B C 1
ATOM 1582 O O . VAL B 1 73 ? -20.688 6.352 5.543 1 48.22 73 VAL B O 1
ATOM 1585 N N . GLU B 1 74 ? -22.859 6.52 6.215 1 52.28 74 GLU B N 1
ATOM 1586 C CA . GLU B 1 74 ? -22.625 7.789 6.898 1 52.28 74 GLU B CA 1
ATOM 1587 C C . GLU B 1 74 ? -21.469 7.68 7.887 1 52.28 74 GLU B C 1
ATOM 1589 O O . GLU B 1 74 ? -20.734 8.648 8.094 1 52.28 74 GLU B O 1
ATOM 1594 N N . LYS B 1 75 ? -21.297 6.492 8.273 1 56.78 75 LYS B N 1
ATOM 1595 C CA . LYS B 1 75 ? -20.281 6.355 9.305 1 56.78 75 LYS B CA 1
ATOM 1596 C C . LYS B 1 75 ? -18.875 6.375 8.695 1 56.78 75 LYS B C 1
ATOM 1598 O O . LYS B 1 75 ? -17.938 6.863 9.312 1 56.78 75 LYS B O 1
ATOM 1603 N N . VAL B 1 76 ? -18.812 6.102 7.367 1 61.34 76 VAL B N 1
ATOM 1604 C CA . VAL B 1 76 ? -17.484 6.055 6.766 1 61.34 76 VAL B CA 1
ATOM 1605 C C . VAL B 1 76 ? -16.953 7.473 6.598 1 61.34 76 VAL B C 1
ATOM 1607 O O . VAL B 1 76 ? -15.766 7.727 6.855 1 61.34 76 VAL B O 1
ATOM 1610 N N . VAL B 1 77 ? -17.891 8.359 6.262 1 59.97 77 VAL B N 1
ATOM 1611 C CA . VAL B 1 77 ? -17.469 9.711 5.918 1 59.97 77 VAL B CA 1
ATOM 1612 C C . VAL B 1 77 ? -17.172 10.5 7.188 1 59.97 77 VAL B C 1
ATOM 1614 O O . VAL B 1 77 ? -16.375 11.445 7.168 1 59.97 77 VAL B O 1
ATOM 1617 N N . MET B 1 78 ? -17.641 9.969 8.273 1 66.69 78 MET B N 1
ATOM 1618 C CA . MET B 1 78 ? -17.5 10.805 9.461 1 66.69 78 MET B CA 1
ATOM 1619 C C . MET B 1 78 ? -16.578 10.148 10.477 1 66.69 78 MET B C 1
ATOM 1621 O O . MET B 1 78 ? -16.453 10.625 11.602 1 66.69 78 MET B O 1
ATOM 1625 N N . VAL B 1 79 ? -15.945 9.25 9.945 1 75.5 79 VAL B N 1
ATOM 1626 C CA . VAL B 1 79 ? -15.062 8.586 10.898 1 75.5 79 VAL B CA 1
ATOM 1627 C C . VAL B 1 79 ? -13.875 9.492 11.219 1 75.5 79 VAL B C 1
ATOM 1629 O O . VAL B 1 79 ? -13.312 10.125 10.328 1 75.5 79 VAL B O 1
ATOM 1632 N N . LEU B 1 80 ? -13.57 9.594 12.523 1 77.69 80 LEU B N 1
ATOM 1633 C CA . LEU B 1 80 ? -12.477 10.438 13 1 77.69 80 LEU B CA 1
ATOM 1634 C C . LEU B 1 80 ? -11.125 9.773 12.766 1 77.69 80 LEU B C 1
ATOM 1636 O O . LEU B 1 80 ? -11.016 8.547 12.859 1 77.69 80 LEU B O 1
ATOM 1640 N N . PHE B 1 81 ? -10.133 10.586 12.578 1 83.56 81 PHE B N 1
ATOM 1641 C CA . PHE B 1 81 ? -8.773 10.094 12.359 1 83.56 81 PHE B CA 1
ATOM 1642 C C . PHE B 1 81 ? -8.305 9.273 13.555 1 83.56 81 PHE B C 1
ATOM 1644 O O . PHE B 1 81 ? -7.578 8.289 13.383 1 83.56 81 PHE B O 1
ATOM 1651 N N . SER B 1 82 ? -8.797 9.734 14.727 1 82.5 82 SER B N 1
ATOM 1652 C CA . SER B 1 82 ? -8.359 9.031 15.93 1 82.5 82 SER B CA 1
ATOM 1653 C C . SER B 1 82 ? -8.766 7.559 15.883 1 82.5 82 SER B C 1
ATOM 1655 O O . SER B 1 82 ? -8.141 6.719 16.531 1 82.5 82 SER B O 1
ATOM 1657 N N . GLU B 1 83 ? -9.68 7.266 15.07 1 83.88 83 GLU B N 1
ATOM 1658 C CA . GLU B 1 83 ? -10.195 5.902 14.992 1 83.88 83 GLU B CA 1
ATOM 1659 C C . GLU B 1 83 ? -9.539 5.125 13.852 1 83.88 83 GLU B C 1
ATOM 1661 O O . GLU B 1 83 ? -9.602 3.895 13.812 1 83.88 83 GLU B O 1
ATOM 1666 N N . VAL B 1 84 ? -8.93 5.855 12.977 1 89.38 84 VAL B N 1
ATOM 1667 C CA . VAL B 1 84 ? -8.562 5.137 11.766 1 89.38 84 VAL B CA 1
ATOM 1668 C C . VAL B 1 84 ? -7.078 5.336 11.469 1 89.38 84 VAL B C 1
ATOM 1670 O O . VAL B 1 84 ? -6.477 4.555 10.727 1 89.38 84 VAL B O 1
ATOM 1673 N N . MET B 1 85 ? -6.488 6.359 12.023 1 93.25 85 MET B N 1
ATOM 1674 C CA . MET B 1 85 ? -5.074 6.59 11.742 1 93.25 85 MET B CA 1
ATOM 1675 C C . MET B 1 85 ? -4.195 5.684 12.602 1 93.25 85 MET B C 1
ATOM 1677 O O . MET B 1 85 ? -4.656 5.125 13.602 1 93.25 85 MET B O 1
ATOM 1681 N N . THR B 1 86 ? -2.938 5.426 12.172 1 94.94 86 THR B N 1
ATOM 1682 C CA . THR B 1 86 ? -1.896 4.84 13.008 1 94.94 86 THR B CA 1
ATOM 1683 C C . THR B 1 86 ? -1.199 5.918 13.836 1 94.94 86 THR B C 1
ATOM 1685 O O . THR B 1 86 ? -0.586 6.832 13.281 1 94.94 86 THR B O 1
ATOM 1688 N N . PRO B 1 87 ? -1.325 5.848 15.109 1 94.44 87 PRO B N 1
ATOM 1689 C CA . PRO B 1 87 ? -0.716 6.887 15.945 1 94.44 87 PRO B CA 1
ATOM 1690 C C . PRO B 1 87 ? 0.799 6.734 16.062 1 94.44 87 PRO B C 1
ATOM 1692 O O . PRO B 1 87 ? 1.323 5.625 15.938 1 94.44 87 PRO B O 1
ATOM 1695 N N . ASN B 1 88 ? 1.514 7.863 16.234 1 93.81 88 ASN B N 1
ATOM 1696 C CA . ASN B 1 88 ? 2.938 7.93 16.547 1 93.81 88 ASN B CA 1
ATOM 1697 C C . ASN B 1 88 ? 3.768 7.125 15.555 1 93.81 88 ASN B C 1
ATOM 1699 O O . ASN B 1 88 ? 4.523 6.234 15.945 1 93.81 88 ASN B O 1
ATOM 1703 N N . PRO B 1 89 ? 3.656 7.508 14.344 1 97.19 89 PRO B N 1
ATOM 1704 C CA . PRO B 1 89 ? 4.477 6.797 13.367 1 97.19 89 PRO B CA 1
ATOM 1705 C C . PRO B 1 89 ? 5.977 6.977 13.602 1 97.19 89 PRO B C 1
ATOM 1707 O O . PRO B 1 89 ? 6.391 7.977 14.195 1 97.19 89 PRO B O 1
ATOM 1710 N N . GLN B 1 90 ? 6.746 5.984 13.219 1 97.62 90 GLN B N 1
ATOM 1711 C CA . GLN B 1 90 ? 8.188 6.203 13.164 1 97.62 90 GLN B CA 1
ATOM 1712 C C . GLN B 1 90 ? 8.539 7.297 12.164 1 97.62 90 GLN B C 1
ATOM 1714 O O . GLN B 1 90 ? 7.891 7.422 11.117 1 97.62 90 GLN B O 1
ATOM 1719 N N . LEU B 1 91 ? 9.516 8.031 12.492 1 98 91 LEU B N 1
ATOM 1720 C CA . LEU B 1 91 ? 9.945 9.148 11.664 1 98 91 LEU B CA 1
ATOM 1721 C C . LEU B 1 91 ? 11.398 8.969 11.219 1 98 91 LEU B C 1
ATOM 1723 O O . LEU B 1 91 ? 12.227 8.484 11.984 1 98 91 LEU B O 1
ATOM 1727 N N . ALA B 1 92 ? 11.664 9.312 10.039 1 98.25 92 ALA B N 1
ATOM 1728 C CA . ALA B 1 92 ? 13.031 9.438 9.547 1 98.25 92 ALA B CA 1
ATOM 1729 C C . ALA B 1 92 ? 13.406 10.906 9.367 1 98.25 92 ALA B C 1
ATOM 1731 O O . ALA B 1 92 ? 12.555 11.789 9.469 1 98.25 92 ALA B O 1
ATOM 1732 N N . THR B 1 93 ? 14.656 11.125 9.219 1 97.81 93 THR B N 1
ATOM 1733 C CA . THR B 1 93 ? 15.164 12.445 8.867 1 97.81 93 THR B CA 1
ATOM 1734 C C . THR B 1 93 ? 15.797 12.422 7.477 1 97.81 93 THR B C 1
ATOM 1736 O O . THR B 1 93 ? 15.938 11.359 6.867 1 97.81 93 THR B O 1
ATOM 1739 N N . LEU B 1 94 ? 16.141 13.602 7.004 1 95.75 94 LEU B N 1
ATOM 1740 C CA . LEU B 1 94 ? 16.797 13.703 5.707 1 95.75 94 LEU B CA 1
ATOM 1741 C C . LEU B 1 94 ? 18.156 13.008 5.738 1 95.75 94 LEU B C 1
ATOM 1743 O O . LEU B 1 94 ? 18.656 12.547 4.703 1 95.75 94 LEU B O 1
ATOM 1747 N N . GLU B 1 95 ? 18.688 12.742 6.945 1 96.88 95 GLU B N 1
ATOM 1748 C CA . GLU B 1 95 ? 20 12.148 7.105 1 96.88 95 GLU B CA 1
ATOM 1749 C C . GLU B 1 95 ? 19.906 10.633 7.258 1 96.88 95 GLU B C 1
ATOM 1751 O O . GLU B 1 95 ? 20.922 9.93 7.152 1 96.88 95 GLU B O 1
ATOM 1756 N N . THR B 1 96 ? 18.75 10.156 7.492 1 97.25 96 THR B N 1
ATOM 1757 C CA . THR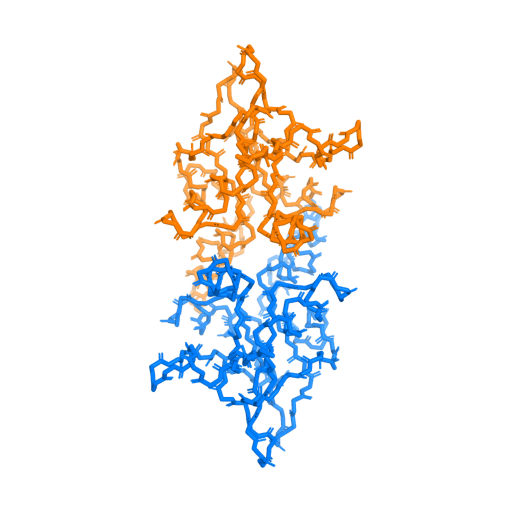 B 1 96 ? 18.594 8.711 7.551 1 97.25 96 THR B CA 1
ATOM 1758 C C . THR B 1 96 ? 19.031 8.062 6.242 1 97.25 96 THR B C 1
ATOM 1760 O O . THR B 1 96 ? 18.688 8.531 5.16 1 97.25 96 THR B O 1
ATOM 1763 N N . THR B 1 97 ? 19.844 7.027 6.328 1 96.25 97 THR B N 1
ATOM 1764 C CA . THR B 1 97 ? 20.281 6.359 5.102 1 96.25 97 THR B CA 1
ATOM 1765 C C . THR B 1 97 ? 19.125 5.59 4.469 1 96.25 97 THR B C 1
ATOM 1767 O O . THR B 1 97 ? 18.188 5.172 5.16 1 96.25 97 THR B O 1
ATOM 1770 N N . ILE B 1 98 ? 19.266 5.395 3.199 1 94.81 98 ILE B N 1
ATOM 1771 C CA . ILE B 1 98 ? 18.266 4.652 2.443 1 94.81 98 ILE B CA 1
ATOM 1772 C C . ILE B 1 98 ? 18.125 3.244 3.016 1 94.81 98 ILE B C 1
ATOM 1774 O O . ILE B 1 98 ? 17.016 2.764 3.234 1 94.81 98 ILE B O 1
ATOM 1778 N N . ILE B 1 99 ? 19.203 2.629 3.373 1 93.19 99 ILE B N 1
ATOM 1779 C CA . ILE B 1 99 ? 19.203 1.261 3.879 1 93.19 99 ILE B CA 1
ATOM 1780 C C . ILE B 1 99 ? 18.578 1.226 5.27 1 93.19 99 ILE B C 1
ATOM 1782 O O . ILE B 1 99 ? 17.797 0.325 5.578 1 93.19 99 ILE B O 1
ATOM 1786 N N . ASP B 1 100 ? 18.891 2.225 6.102 1 95 100 ASP B N 1
ATOM 1787 C CA . ASP B 1 100 ? 18.297 2.279 7.434 1 95 100 ASP B CA 1
ATOM 1788 C C . ASP B 1 100 ? 16.781 2.473 7.344 1 95 100 ASP B C 1
ATOM 1790 O O . ASP B 1 100 ? 16.031 1.88 8.117 1 95 100 ASP B O 1
ATOM 1794 N N . ALA B 1 101 ? 16.391 3.311 6.395 1 96.31 101 ALA B N 1
ATOM 1795 C CA . ALA B 1 101 ? 14.961 3.527 6.184 1 96.31 101 ALA B CA 1
ATOM 1796 C C . ALA B 1 101 ? 14.258 2.23 5.793 1 96.31 101 ALA B C 1
ATOM 1798 O O . ALA B 1 101 ? 13.18 1.923 6.301 1 96.31 101 ALA B O 1
ATOM 1799 N N . LEU B 1 102 ? 14.898 1.461 4.945 1 94.31 102 LEU B N 1
ATOM 1800 C CA . LEU B 1 102 ? 14.336 0.183 4.523 1 94.31 102 LEU B CA 1
ATOM 1801 C C . LEU B 1 102 ? 14.227 -0.78 5.699 1 94.31 102 LEU B C 1
ATOM 1803 O O . LEU B 1 102 ? 13.242 -1.512 5.824 1 94.31 102 LEU B O 1
ATOM 1807 N N . HIS B 1 103 ? 15.211 -0.764 6.523 1 93.88 103 HIS B N 1
ATOM 1808 C CA . HIS B 1 103 ? 15.18 -1.608 7.711 1 93.88 103 HIS B CA 1
ATOM 1809 C C . HIS B 1 103 ? 14.055 -1.192 8.656 1 93.88 103 HIS B C 1
ATOM 1811 O O . HIS B 1 103 ? 13.367 -2.045 9.219 1 93.88 103 HIS B O 1
ATOM 1817 N N . MET B 1 104 ? 13.938 0.071 8.844 1 95.94 104 MET B N 1
ATOM 1818 C CA . MET B 1 104 ? 12.859 0.579 9.672 1 95.94 104 MET B CA 1
ATOM 1819 C C . MET B 1 104 ? 11.5 0.093 9.164 1 95.94 104 MET B C 1
ATOM 1821 O O . MET B 1 104 ? 10.688 -0.402 9.938 1 95.94 104 MET B O 1
ATOM 1825 N N . MET B 1 105 ? 11.336 0.192 7.863 1 96.25 105 MET B N 1
ATOM 1826 C CA . MET B 1 105 ? 10.07 -0.181 7.246 1 96.25 105 MET B CA 1
ATOM 1827 C C . MET B 1 105 ? 9.828 -1.682 7.363 1 96.25 105 MET B C 1
ATOM 1829 O O . MET B 1 105 ? 8.711 -2.113 7.676 1 96.25 105 MET B O 1
ATOM 1833 N N . HIS B 1 106 ? 10.789 -2.4 7.145 1 93.75 106 HIS B N 1
ATOM 1834 C CA . HIS B 1 106 ? 10.688 -3.852 7.242 1 93.75 106 HIS B CA 1
ATOM 1835 C C . HIS B 1 106 ? 10.383 -4.289 8.672 1 93.75 106 HIS B C 1
ATOM 1837 O O . HIS B 1 106 ? 9.453 -5.066 8.898 1 93.75 106 HIS B O 1
ATOM 1843 N N . ASP B 1 107 ? 11.188 -3.734 9.664 1 94.5 107 ASP B N 1
ATOM 1844 C CA . ASP B 1 107 ? 11.023 -4.102 11.062 1 94.5 107 ASP B CA 1
ATOM 1845 C C . ASP B 1 107 ? 9.664 -3.658 11.594 1 94.5 107 ASP B C 1
ATOM 1847 O O . ASP B 1 107 ? 9.016 -4.387 12.352 1 94.5 107 ASP B O 1
ATOM 1851 N N . GLY B 1 108 ? 9.258 -2.531 11.148 1 95.12 108 GLY B N 1
ATOM 1852 C CA . GLY B 1 108 ? 7.988 -1.985 11.602 1 95.12 108 GLY B CA 1
ATOM 1853 C C . GLY B 1 108 ? 6.801 -2.484 10.797 1 95.12 108 GLY B C 1
ATOM 1854 O O . GLY B 1 108 ? 5.652 -2.271 11.18 1 95.12 108 GLY B O 1
ATOM 1855 N N . LYS B 1 109 ? 7.125 -3.123 9.656 1 93.88 109 LYS B N 1
ATOM 1856 C CA . LYS B 1 109 ? 6.117 -3.684 8.758 1 93.88 109 LYS B CA 1
ATOM 1857 C C . LYS B 1 109 ? 5.191 -2.596 8.219 1 93.88 109 LYS B C 1
ATOM 1859 O O . LYS B 1 109 ? 3.971 -2.76 8.211 1 93.88 109 LYS B O 1
ATOM 1864 N N . PHE B 1 110 ? 5.773 -1.443 7.867 1 95.31 110 PHE B N 1
ATOM 1865 C CA . PHE B 1 110 ? 4.992 -0.383 7.242 1 95.31 110 PHE B CA 1
ATOM 1866 C C . PHE B 1 110 ? 5.602 0.023 5.906 1 95.31 110 PHE B C 1
ATOM 1868 O O . PHE B 1 110 ? 6.816 -0.078 5.715 1 95.31 110 PHE B O 1
ATOM 1875 N N . LEU B 1 111 ? 4.754 0.542 5.039 1 96 111 LEU B N 1
ATOM 1876 C CA . LEU B 1 111 ? 5.168 0.834 3.67 1 96 111 LEU B CA 1
ATOM 1877 C C . LEU B 1 111 ? 5.504 2.312 3.508 1 96 111 LEU B C 1
ATOM 1879 O O . LEU B 1 111 ? 6.078 2.715 2.494 1 96 111 LEU B O 1
ATOM 1883 N N . HIS B 1 112 ? 5.098 3.086 4.461 1 97.19 112 HIS B N 1
ATOM 1884 C CA . HIS B 1 112 ? 5.285 4.531 4.387 1 97.19 112 HIS B CA 1
ATOM 1885 C C . HIS B 1 112 ? 6.07 5.051 5.586 1 97.19 112 HIS B C 1
ATOM 1887 O O . HIS B 1 112 ? 5.863 4.594 6.711 1 97.19 112 HIS B O 1
ATOM 1893 N N . LEU B 1 113 ? 6.934 5.969 5.352 1 97.81 113 LEU B N 1
ATOM 1894 C CA . LEU B 1 113 ? 7.805 6.523 6.383 1 97.81 113 LEU B CA 1
ATOM 1895 C C . LEU B 1 113 ? 7.887 8.039 6.266 1 97.81 113 LEU B C 1
ATOM 1897 O O . LEU B 1 113 ? 8.508 8.562 5.34 1 97.81 113 LEU B O 1
ATOM 1901 N N . PRO B 1 114 ? 7.223 8.773 7.199 1 97.88 114 PRO B N 1
ATOM 1902 C CA . PRO B 1 114 ? 7.355 10.234 7.184 1 97.88 114 PRO B CA 1
ATOM 1903 C C . PRO B 1 114 ? 8.789 10.695 7.426 1 97.88 114 PRO B C 1
ATOM 1905 O O . PRO B 1 114 ? 9.516 10.078 8.219 1 97.88 114 PRO B O 1
ATOM 1908 N N . VAL B 1 115 ? 9.156 11.742 6.75 1 97.62 115 VAL B N 1
ATOM 1909 C CA . VAL B 1 115 ? 10.477 12.352 6.887 1 97.62 115 VAL B CA 1
ATOM 1910 C C . VAL B 1 115 ? 10.336 13.773 7.422 1 97.62 115 VAL B C 1
ATOM 1912 O O . VAL B 1 115 ? 9.547 14.57 6.902 1 97.62 115 VAL B O 1
ATOM 1915 N N . VAL B 1 116 ? 11.086 14.062 8.461 1 96.62 116 VAL B N 1
ATOM 1916 C CA . VAL B 1 116 ? 10.984 15.375 9.086 1 96.62 116 VAL B CA 1
ATOM 1917 C C . VAL B 1 116 ? 12.305 16.125 8.945 1 96.62 116 VAL B C 1
ATOM 1919 O O . VAL B 1 116 ? 13.359 15.5 8.789 1 96.62 116 VAL B O 1
ATOM 1922 N N . ASP B 1 117 ? 12.219 17.438 8.906 1 94.31 117 ASP B N 1
ATOM 1923 C CA . ASP B 1 117 ? 13.438 18.234 8.906 1 94.31 117 ASP B CA 1
ATOM 1924 C C . ASP B 1 117 ? 13.922 18.5 10.328 1 94.31 117 ASP B C 1
ATOM 1926 O O . ASP B 1 117 ? 13.43 17.891 11.281 1 94.31 117 ASP B O 1
ATOM 1930 N N . LYS B 1 118 ? 14.898 19.328 10.461 1 95 118 LYS B N 1
ATOM 1931 C CA . LYS B 1 118 ? 15.562 19.594 11.742 1 95 118 LYS B CA 1
ATOM 1932 C C . LYS B 1 118 ? 14.594 20.25 12.727 1 95 118 LYS B C 1
ATOM 1934 O O . LYS B 1 118 ? 14.781 20.156 13.945 1 95 118 LYS B O 1
ATOM 1939 N N . ASP B 1 119 ? 13.578 20.891 12.211 1 93.62 119 ASP B N 1
ATOM 1940 C CA . ASP B 1 119 ? 12.625 21.594 13.062 1 93.62 119 ASP B CA 1
ATOM 1941 C C . ASP B 1 119 ? 11.438 20.703 13.406 1 93.62 119 ASP B C 1
ATOM 1943 O O . ASP B 1 119 ? 10.508 21.141 14.086 1 93.62 119 ASP B O 1
ATOM 1947 N N . GLY B 1 120 ? 11.406 19.516 12.844 1 93.06 120 GLY B N 1
ATOM 1948 C CA . GLY B 1 120 ? 10.344 18.562 13.148 1 93.06 120 GLY B CA 1
ATOM 1949 C C . GLY B 1 120 ? 9.172 18.656 12.188 1 93.06 120 GLY B C 1
ATOM 1950 O O . GLY B 1 120 ? 8.141 18.031 12.406 1 93.06 120 GLY B O 1
ATOM 1951 N N . ASN B 1 121 ? 9.414 19.453 11.102 1 93 121 ASN B N 1
ATOM 1952 C CA . ASN B 1 121 ? 8.367 19.562 10.102 1 93 121 ASN B CA 1
ATOM 1953 C C . ASN B 1 121 ? 8.43 18.422 9.102 1 93 121 ASN B C 1
ATOM 1955 O O . ASN B 1 121 ? 9.508 18 8.68 1 93 121 ASN B O 1
ATOM 1959 N N . VAL B 1 122 ? 7.207 17.984 8.75 1 95.31 122 VAL B N 1
ATOM 1960 C CA . VAL B 1 122 ? 7.152 16.938 7.738 1 95.31 122 VAL B CA 1
ATOM 1961 C C . VAL B 1 122 ? 7.551 17.5 6.379 1 95.31 122 VAL B C 1
ATOM 1963 O O . VAL B 1 122 ? 6.953 18.469 5.902 1 95.31 122 VAL B O 1
ATOM 1966 N N . VAL B 1 123 ? 8.539 16.875 5.758 1 93.62 123 VAL B N 1
ATOM 1967 C CA . VAL B 1 123 ? 9.008 17.391 4.477 1 93.62 123 VAL B CA 1
ATOM 1968 C C . VAL B 1 123 ? 8.719 16.375 3.375 1 93.62 123 VAL B C 1
ATOM 1970 O O . VAL B 1 123 ? 8.766 16.703 2.188 1 93.62 123 VAL B O 1
ATOM 1973 N N . ALA B 1 124 ? 8.453 15.117 3.787 1 95.81 124 ALA B N 1
ATOM 1974 C CA . ALA B 1 124 ? 8.141 14.062 2.832 1 95.81 124 ALA B CA 1
ATOM 1975 C C . ALA B 1 124 ? 7.508 12.859 3.535 1 95.81 124 ALA B C 1
ATOM 1977 O O . ALA B 1 124 ? 7.465 12.805 4.766 1 95.81 124 ALA B O 1
ATOM 1978 N N . CYS B 1 125 ? 6.945 12.016 2.834 1 96.81 125 CYS B N 1
ATOM 1979 C CA . CYS B 1 125 ? 6.613 10.656 3.232 1 96.81 125 CYS B CA 1
ATOM 1980 C C . CYS B 1 125 ? 7.035 9.656 2.16 1 96.81 125 CYS B C 1
ATOM 1982 O O . CYS B 1 125 ? 6.414 9.578 1.099 1 96.81 125 CYS B O 1
ATOM 1984 N N . VAL B 1 126 ? 8.109 8.93 2.422 1 96 126 VAL B N 1
ATOM 1985 C CA . VAL B 1 126 ? 8.609 8.008 1.404 1 96 126 VAL B CA 1
ATOM 1986 C C . VAL B 1 126 ? 7.895 6.668 1.519 1 96 126 VAL B C 1
ATOM 1988 O O . VAL B 1 126 ? 7.461 6.277 2.607 1 96 126 VAL B O 1
ATOM 1991 N N . ASP B 1 127 ? 7.711 6.039 0.34 1 94.94 127 ASP B N 1
ATOM 1992 C CA . ASP B 1 127 ? 7.188 4.676 0.375 1 94.94 127 ASP B CA 1
ATOM 1993 C C . ASP B 1 127 ? 8.258 3.662 -0.007 1 94.94 127 ASP B C 1
ATOM 1995 O O . ASP B 1 127 ? 9.312 4.031 -0.532 1 94.94 127 ASP B O 1
ATOM 1999 N N . VAL B 1 128 ? 8.023 2.467 0.275 1 95.25 128 VAL B N 1
ATOM 2000 C CA . VAL B 1 128 ? 9 1.389 0.173 1 95.25 128 VAL B CA 1
ATOM 2001 C C . VAL B 1 128 ? 9.414 1.205 -1.285 1 95.25 128 VAL B C 1
ATOM 2003 O O . VAL B 1 128 ? 10.555 0.818 -1.568 1 95.25 128 VAL B O 1
ATOM 2006 N N . LEU B 1 129 ? 8.547 1.446 -2.207 1 93.25 129 LEU B N 1
ATOM 2007 C CA . LEU B 1 129 ? 8.914 1.301 -3.613 1 93.25 129 LEU B CA 1
ATOM 2008 C C . LEU B 1 129 ? 10 2.299 -4 1 93.25 129 LEU B C 1
ATOM 2010 O O . LEU B 1 129 ? 10.961 1.94 -4.676 1 93.25 129 LEU B O 1
ATOM 2014 N N . GLN B 1 130 ? 9.844 3.5 -3.586 1 89.88 130 GLN B N 1
ATOM 2015 C CA . GLN B 1 130 ? 10.82 4.547 -3.865 1 89.88 130 GLN B CA 1
ATOM 2016 C C . GLN B 1 130 ? 12.188 4.203 -3.275 1 89.88 130 GLN B C 1
ATOM 2018 O O . GLN B 1 130 ? 13.211 4.328 -3.951 1 89.88 130 GLN B O 1
ATOM 2023 N N . ILE B 1 131 ? 12.148 3.693 -2.066 1 91.12 131 ILE B N 1
ATOM 2024 C CA . ILE B 1 131 ? 13.414 3.498 -1.367 1 91.12 131 ILE B CA 1
ATOM 2025 C C . ILE B 1 131 ? 14.062 2.193 -1.827 1 91.12 131 ILE B C 1
ATOM 2027 O O . ILE B 1 131 ? 15.289 2.084 -1.868 1 91.12 131 ILE B O 1
ATOM 2031 N N . SER B 1 132 ? 13.25 1.188 -2.078 1 91.88 132 SER B N 1
ATOM 2032 C CA . SER B 1 132 ? 13.797 -0.092 -2.512 1 91.88 132 SER B CA 1
ATOM 2033 C C . SER B 1 132 ? 14.523 0.041 -3.848 1 91.88 132 SER B C 1
ATOM 2035 O O . SER B 1 132 ? 15.57 -0.578 -4.059 1 91.88 132 SER B O 1
ATOM 2037 N N . HIS B 1 133 ? 13.938 0.836 -4.684 1 86.69 133 HIS B N 1
ATOM 2038 C CA . HIS B 1 133 ? 14.594 1.067 -5.969 1 86.69 133 HIS B CA 1
ATOM 2039 C C . HIS B 1 133 ? 15.938 1.75 -5.781 1 86.69 133 HIS B C 1
ATOM 2041 O O . HIS B 1 133 ? 16.938 1.354 -6.402 1 86.69 133 HIS B O 1
ATOM 2047 N N . ALA B 1 134 ? 15.969 2.707 -4.961 1 87 134 ALA B N 1
ATOM 2048 C CA . ALA B 1 134 ? 17.219 3.404 -4.668 1 87 134 ALA B CA 1
ATOM 2049 C C . ALA B 1 134 ? 18.234 2.467 -4.016 1 87 134 ALA B C 1
ATOM 2051 O O . ALA B 1 134 ? 19.438 2.545 -4.301 1 87 134 ALA B O 1
ATOM 2052 N N . ALA B 1 135 ? 17.75 1.543 -3.18 1 86.38 135 ALA B N 1
ATOM 2053 C CA . ALA B 1 135 ? 18.609 0.62 -2.445 1 86.38 135 ALA B CA 1
ATOM 2054 C C . ALA B 1 135 ? 19.266 -0.387 -3.389 1 86.38 135 ALA B C 1
ATOM 2056 O O . ALA B 1 135 ? 20.438 -0.746 -3.213 1 86.38 135 ALA B O 1
ATOM 2057 N N . ILE B 1 136 ? 18.578 -0.856 -4.363 1 82 136 ILE B N 1
ATOM 2058 C CA . ILE B 1 136 ? 19.125 -1.896 -5.223 1 82 136 ILE B CA 1
ATOM 2059 C C . ILE B 1 136 ? 20.016 -1.264 -6.289 1 82 136 ILE B C 1
ATOM 2061 O O . ILE B 1 136 ? 20.797 -1.959 -6.957 1 82 136 ILE B O 1
ATOM 2065 N N . SER B 1 137 ? 19.891 0.02 -6.523 1 76.94 137 SER B N 1
ATOM 2066 C CA . SER B 1 137 ? 20.75 0.727 -7.477 1 76.94 137 SER B CA 1
ATOM 2067 C C . SER B 1 137 ? 22.062 1.159 -6.828 1 76.94 137 SER B C 1
ATOM 2069 O O . SER B 1 137 ? 22.922 1.718 -7.492 1 76.94 137 SER B O 1
ATOM 2071 N N . LEU B 1 138 ? 22.062 1.009 -5.465 1 71.88 138 LEU B N 1
ATOM 2072 C CA . LEU B 1 138 ? 23.281 1.349 -4.746 1 71.88 138 LEU B CA 1
ATOM 2073 C C . LEU B 1 138 ? 24.359 0.287 -4.965 1 71.88 138 LEU B C 1
ATOM 2075 O O . LEU B 1 138 ? 24.047 -0.894 -5.129 1 71.88 138 LEU B O 1
#

Nearest PDB structures (foldseek):
  2ef7-assembly1_A-2  TM=7.875E-01  e=9.387E-12  Sulfurisphaera tokodaii str. 7
  3sl7-assembly1_B  TM=7.900E-01  e=6.560E-11  Arabidopsis thaliana
  4gqy-assembly2_B  TM=7.504E-01  e=3.837E-11  Arabidopsis thaliana
  4gqw-assembly1_A-2  TM=7.773E-01  e=2.193E-10  Arabidopsis thaliana
  3kh5-assembly1_A  TM=8.120E-01  e=4.790E-09  Methanocaldococcus jannaschii

Organism: NCBI:txid97028